Protein AF-I1NJ90-F1 (afdb_monomer)

Secondary structure (DSSP, 8-state):
--HHHHHHHHHHHHHHHHHHHTTHHHHHHHHHHHHHHHHHHHHHHHHHHHH-PPPP---PPPHHHHHHHHSHHHHHHHHHHHHHHHHTT-HHHHHHHHHHTTPPTTHHHHHHHHHHHHHT--TTTTTTS-HHHHHHHHHHHHHHHHHHHHTTS-----------------------------------------------------------------S---HHHHHHHHHHHT----TTGGGS--TTS---------------

Organism: Glycine max (NCBI:txid3847)

Mean predicted aligned error: 21.56 Å

Solvent-accessible surface area (backbone atoms only — not comparable to full-atom values): 17354 Å² total; per-residue (Å²): 127,59,69,67,60,51,53,51,51,53,50,51,50,52,51,48,54,51,33,50,76,69,42,50,52,57,51,52,51,40,44,53,50,18,50,52,45,49,55,48,52,56,50,34,57,52,43,42,74,75,65,72,52,81,66,76,85,54,48,77,50,56,72,69,54,52,56,36,50,72,34,73,70,31,40,49,48,54,20,37,51,51,48,39,33,56,73,69,66,36,60,43,57,47,50,40,49,35,39,36,60,66,44,67,85,69,49,37,61,55,51,49,51,53,51,22,68,76,68,75,48,64,82,77,78,45,82,89,51,44,68,54,55,59,51,50,51,51,51,54,54,52,49,53,56,52,52,60,64,65,70,71,79,74,91,89,87,80,62,66,85,82,89,89,88,79,90,86,84,87,90,83,89,80,88,80,85,89,81,90,90,80,87,90,84,89,84,90,79,90,81,91,86,76,62,62,92,84,89,85,87,89,82,89,83,80,88,82,81,78,82,85,73,82,76,71,83,82,87,70,80,56,66,65,59,58,50,51,52,53,52,64,74,65,61,73,76,65,86,76,69,79,81,79,76,73,79,90,69,85,87,88,83,88,82,80,90,88,85,91,77,90,81,135

Structure (mmCIF, N/CA/C/O backbone):
data_AF-I1NJ90-F1
#
_entry.id   AF-I1NJ90-F1
#
loop_
_atom_site.group_PDB
_atom_site.id
_atom_site.type_symbol
_atom_site.label_atom_id
_atom_site.label_alt_id
_atom_site.label_comp_id
_atom_site.label_asym_id
_atom_site.label_entity_id
_atom_site.label_seq_id
_atom_site.pdbx_PDB_ins_code
_atom_site.Cartn_x
_atom_site.Cartn_y
_atom_site.Cartn_z
_atom_site.occupancy
_atom_site.B_iso_or_equiv
_atom_site.auth_seq_id
_atom_site.auth_comp_id
_atom_site.auth_asym_id
_atom_site.auth_atom_id
_atom_site.pdbx_PDB_model_num
ATOM 1 N N . MET A 1 1 ? 25.506 -1.483 -36.101 1.00 66.56 1 MET A N 1
ATOM 2 C CA . MET A 1 1 ? 25.147 -0.256 -35.371 1.00 66.56 1 MET A CA 1
ATOM 3 C C . MET A 1 1 ? 26.219 0.751 -35.677 1.00 66.56 1 MET A C 1
ATOM 5 O O . MET A 1 1 ? 27.385 0.424 -35.513 1.00 66.56 1 MET A O 1
ATOM 9 N N . ASP A 1 2 ? 25.822 1.901 -36.188 1.00 89.31 2 ASP A N 1
ATOM 10 C CA . ASP A 1 2 ? 26.636 3.109 -36.145 1.00 89.31 2 ASP A CA 1
ATOM 11 C C . ASP A 1 2 ? 26.896 3.516 -34.685 1.00 89.31 2 ASP A C 1
ATOM 13 O O . ASP A 1 2 ? 26.079 3.251 -33.801 1.00 89.31 2 ASP A O 1
ATOM 17 N N . ASP A 1 3 ? 28.042 4.141 -34.415 1.00 92.75 3 ASP A N 1
ATOM 18 C CA . ASP A 1 3 ? 28.433 4.523 -33.049 1.00 92.75 3 ASP A CA 1
ATOM 19 C C . ASP A 1 3 ? 27.364 5.393 -32.364 1.00 92.75 3 ASP A C 1
ATOM 21 O O . ASP A 1 3 ? 27.100 5.226 -31.174 1.00 92.75 3 ASP A O 1
ATOM 25 N N . TYR A 1 4 ? 26.644 6.216 -33.137 1.00 94.31 4 TYR A N 1
ATOM 26 C CA . TYR A 1 4 ? 25.519 7.020 -32.655 1.00 94.31 4 TYR A CA 1
ATOM 27 C C . TYR A 1 4 ? 24.379 6.181 -32.053 1.00 94.31 4 TYR A C 1
ATOM 29 O O . TYR A 1 4 ? 23.863 6.519 -30.985 1.00 94.31 4 TYR A O 1
ATOM 37 N N . THR A 1 5 ? 23.977 5.069 -32.688 1.00 94.94 5 THR A N 1
ATOM 38 C CA . THR A 1 5 ? 22.923 4.212 -32.116 1.00 94.94 5 THR A CA 1
ATOM 39 C C . THR A 1 5 ? 23.382 3.536 -30.831 1.00 94.94 5 THR A C 1
ATOM 41 O O . THR A 1 5 ? 22.584 3.417 -29.900 1.00 94.94 5 THR A O 1
ATOM 44 N N . ARG A 1 6 ? 24.663 3.157 -30.733 1.00 94.69 6 ARG A N 1
ATOM 45 C CA . ARG A 1 6 ? 25.240 2.595 -29.506 1.00 94.69 6 ARG A CA 1
ATOM 46 C C . ARG A 1 6 ? 25.263 3.619 -28.369 1.00 94.69 6 ARG A C 1
ATOM 48 O O . ARG A 1 6 ? 24.752 3.325 -27.291 1.00 94.69 6 ARG A O 1
ATOM 55 N N . GLU A 1 7 ? 25.775 4.823 -28.620 1.00 95.19 7 GLU A N 1
ATOM 56 C CA . GLU A 1 7 ? 25.801 5.911 -27.633 1.00 95.19 7 GLU A CA 1
ATOM 57 C C . GLU A 1 7 ? 24.390 6.284 -27.152 1.00 95.19 7 GLU A C 1
ATOM 59 O O . GLU A 1 7 ? 24.168 6.456 -25.952 1.00 95.19 7 GLU A O 1
ATOM 64 N N . MET A 1 8 ? 23.403 6.336 -28.055 1.00 95.62 8 MET A N 1
ATOM 65 C CA . MET A 1 8 ? 22.004 6.597 -27.702 1.00 95.62 8 MET A CA 1
ATOM 66 C C . MET A 1 8 ? 21.405 5.490 -26.818 1.00 95.62 8 MET A C 1
ATOM 68 O O . MET A 1 8 ? 20.657 5.781 -25.881 1.00 95.62 8 MET A O 1
ATOM 72 N N . MET A 1 9 ? 21.723 4.217 -27.080 1.00 95.44 9 MET A N 1
ATOM 73 C CA . MET A 1 9 ? 21.277 3.099 -26.239 1.00 95.44 9 MET A CA 1
ATOM 74 C C . MET A 1 9 ? 21.921 3.122 -24.849 1.00 95.44 9 MET A C 1
ATOM 76 O O . MET A 1 9 ? 21.221 2.906 -23.854 1.00 95.44 9 MET A O 1
ATOM 80 N N . ASP A 1 10 ? 23.218 3.420 -24.763 1.00 95.62 10 ASP A N 1
ATOM 81 C CA . ASP A 1 10 ? 23.935 3.553 -23.491 1.00 95.62 10 ASP A CA 1
ATOM 82 C C . ASP A 1 10 ? 23.390 4.738 -22.681 1.00 95.62 10 ASP A C 1
ATOM 84 O O . ASP A 1 10 ? 23.113 4.600 -21.485 1.00 95.62 10 ASP A O 1
ATOM 88 N N . LEU A 1 11 ? 23.115 5.868 -23.343 1.00 97.12 11 LEU A N 1
ATOM 89 C CA . LEU A 1 11 ? 22.478 7.031 -22.731 1.00 97.12 11 LEU A CA 1
ATOM 90 C C . LEU A 1 11 ? 21.062 6.706 -22.237 1.00 97.12 11 LEU A C 1
ATOM 92 O O . LEU A 1 11 ? 20.745 6.978 -21.079 1.00 97.12 11 LEU A O 1
ATOM 96 N N . LYS A 1 12 ? 20.220 6.069 -23.063 1.00 97.25 12 LYS A N 1
ATOM 97 C CA . LYS A 1 12 ? 18.875 5.616 -22.663 1.00 97.25 12 LYS A CA 1
ATOM 98 C C . LYS A 1 12 ? 18.949 4.688 -21.451 1.00 97.25 12 LYS A C 1
ATOM 100 O O . LYS A 1 12 ? 18.162 4.841 -20.516 1.00 97.25 12 LYS A O 1
ATOM 105 N N . THR A 1 13 ? 19.893 3.750 -21.442 1.00 96.88 13 THR A N 1
ATOM 106 C CA . THR A 1 13 ? 20.095 2.801 -20.338 1.00 96.88 13 THR A CA 1
ATOM 107 C C . THR A 1 13 ? 20.529 3.521 -19.063 1.00 96.88 13 THR A C 1
ATOM 109 O O . THR A 1 13 ? 19.972 3.269 -17.993 1.00 96.88 13 THR A O 1
ATOM 112 N N . LEU A 1 14 ? 21.478 4.454 -19.163 1.00 97.31 14 LEU A N 1
ATOM 113 C CA . LEU A 1 14 ? 21.955 5.261 -18.041 1.00 97.31 14 LEU A CA 1
ATOM 114 C C . LEU A 1 14 ? 20.840 6.132 -17.452 1.00 97.31 14 LEU A C 1
ATOM 116 O O . LEU A 1 14 ? 20.649 6.146 -16.233 1.00 97.31 14 LEU A O 1
ATOM 120 N N . VAL A 1 15 ? 20.084 6.829 -18.306 1.00 96.94 15 VAL A N 1
ATOM 121 C CA . VAL A 1 15 ? 18.942 7.658 -17.900 1.00 96.94 15 VAL A CA 1
ATOM 122 C C . VAL A 1 15 ? 17.884 6.794 -17.221 1.00 96.94 15 VAL A C 1
ATOM 124 O O . VAL A 1 15 ? 17.467 7.119 -16.112 1.00 96.94 15 VAL A O 1
ATOM 127 N N . THR A 1 16 ? 17.516 5.657 -17.818 1.00 96.12 16 THR A N 1
ATOM 128 C CA . THR A 1 16 ? 16.524 4.725 -17.255 1.00 96.12 16 THR A CA 1
ATOM 129 C C . THR A 1 16 ? 16.945 4.253 -15.865 1.00 96.12 16 THR A C 1
ATOM 131 O O . THR A 1 16 ? 16.223 4.493 -14.901 1.00 96.12 16 THR A O 1
ATOM 134 N N . ARG A 1 17 ? 18.161 3.706 -15.714 1.00 96.44 17 ARG A N 1
ATOM 135 C CA . ARG A 1 17 ? 18.690 3.258 -14.410 1.00 96.44 17 ARG A CA 1
ATOM 136 C C . ARG A 1 17 ? 18.727 4.383 -13.377 1.00 96.44 17 ARG A C 1
ATOM 138 O O . ARG A 1 17 ? 18.448 4.162 -12.200 1.00 96.44 17 ARG A O 1
ATOM 145 N N . THR A 1 18 ? 19.070 5.599 -13.803 1.00 97.19 18 THR A N 1
ATOM 146 C CA . THR A 1 18 ? 19.107 6.771 -12.919 1.00 97.19 18 THR A CA 1
ATOM 147 C C . THR A 1 18 ? 17.708 7.153 -12.442 1.00 97.19 18 THR A C 1
ATOM 149 O O . THR A 1 18 ? 17.524 7.431 -11.256 1.00 97.19 18 THR A O 1
ATOM 152 N N . LEU A 1 19 ? 16.715 7.157 -13.334 1.00 97.12 19 LEU A N 1
ATOM 153 C CA . LEU A 1 19 ? 15.332 7.483 -12.991 1.00 97.12 19 LEU A CA 1
ATOM 154 C C . LEU A 1 19 ? 14.661 6.383 -12.155 1.00 97.12 19 LEU A C 1
ATOM 156 O O . LEU A 1 19 ? 13.877 6.710 -11.266 1.00 97.12 19 LEU A O 1
ATOM 160 N N . GLU A 1 20 ? 14.988 5.108 -12.387 1.00 95.81 20 GLU A N 1
ATOM 161 C CA . GLU A 1 20 ? 14.567 3.987 -11.534 1.00 95.81 20 GLU A CA 1
ATOM 162 C C . GLU A 1 20 ? 15.146 4.138 -10.127 1.00 95.81 20 GLU A C 1
ATOM 164 O O . GLU A 1 20 ? 14.397 4.147 -9.153 1.00 95.81 20 GLU A O 1
ATOM 169 N N . LYS A 1 21 ? 16.465 4.358 -10.012 1.00 96.50 21 LYS A N 1
ATOM 170 C CA . LYS A 1 21 ? 17.148 4.536 -8.721 1.00 96.50 21 LYS A CA 1
ATOM 171 C C . LYS A 1 21 ? 16.622 5.740 -7.934 1.00 96.50 21 LYS A C 1
ATOM 173 O O . LYS A 1 21 ? 16.571 5.691 -6.710 1.00 96.50 21 LYS A O 1
ATOM 178 N N . LYS A 1 22 ? 16.244 6.823 -8.621 1.00 96.19 22 LYS A N 1
ATOM 179 C CA . LYS A 1 22 ? 15.642 8.017 -8.003 1.00 96.19 22 LYS A CA 1
ATOM 180 C C . LYS A 1 22 ? 14.139 7.869 -7.712 1.00 96.19 22 LYS A C 1
ATOM 182 O O . LYS A 1 22 ? 13.556 8.797 -7.164 1.00 96.19 22 LYS A O 1
ATOM 187 N N . GLY A 1 23 ? 13.497 6.766 -8.109 1.00 93.75 23 GLY A N 1
ATOM 188 C CA . GLY A 1 23 ? 12.052 6.552 -7.952 1.00 93.75 23 GLY A CA 1
ATOM 189 C C . GLY A 1 23 ? 11.167 7.370 -8.906 1.00 93.75 23 GLY A C 1
ATOM 190 O O . GLY A 1 23 ? 9.943 7.277 -8.837 1.00 93.75 23 GLY A O 1
ATOM 191 N N . VAL A 1 24 ? 11.751 8.141 -9.831 1.00 96.25 24 VAL A N 1
ATOM 192 C CA . VAL A 1 24 ? 11.008 8.996 -10.774 1.00 96.25 24 VAL A CA 1
ATOM 193 C C . VAL A 1 24 ? 10.181 8.152 -11.741 1.00 96.25 24 VAL A C 1
ATOM 195 O O . VAL A 1 24 ? 9.016 8.458 -11.969 1.00 96.25 24 VAL A O 1
ATOM 198 N N . LEU A 1 25 ? 10.740 7.053 -12.263 1.00 93.19 25 LEU A N 1
ATOM 199 C CA . LEU A 1 25 ? 9.988 6.150 -13.146 1.00 93.19 25 LEU A CA 1
ATOM 200 C C . LEU A 1 25 ? 8.817 5.468 -12.428 1.00 93.19 25 LEU A C 1
ATOM 202 O O . LEU A 1 25 ? 7.762 5.284 -13.031 1.00 93.19 25 LEU A O 1
ATOM 206 N N . ALA A 1 26 ? 8.973 5.132 -11.145 1.00 92.06 26 ALA A N 1
ATOM 207 C CA . ALA A 1 26 ? 7.886 4.580 -10.339 1.00 92.06 26 ALA A CA 1
ATOM 208 C C . ALA A 1 26 ? 6.773 5.616 -10.119 1.00 92.06 26 ALA A C 1
ATOM 210 O O . ALA A 1 26 ? 5.600 5.293 -10.292 1.00 92.06 26 ALA A O 1
ATOM 211 N N . ARG A 1 27 ? 7.142 6.871 -9.822 1.00 92.31 27 ARG A N 1
ATOM 212 C CA . ARG A 1 27 ? 6.195 7.986 -9.695 1.00 92.31 27 ARG A CA 1
ATOM 213 C C . ARG A 1 27 ? 5.420 8.227 -10.991 1.00 92.31 27 ARG A C 1
ATOM 215 O O . ARG A 1 27 ? 4.197 8.251 -10.949 1.00 92.31 27 ARG A O 1
ATOM 222 N N . ILE A 1 28 ? 6.111 8.327 -12.129 1.00 94.12 28 ILE A N 1
ATOM 223 C CA . ILE A 1 28 ? 5.475 8.510 -13.446 1.00 94.12 28 ILE A CA 1
ATOM 224 C C . ILE A 1 28 ? 4.527 7.345 -13.755 1.00 94.12 28 ILE A C 1
ATOM 226 O O . ILE A 1 28 ? 3.420 7.562 -14.231 1.00 94.12 28 ILE A O 1
ATOM 230 N N . ARG A 1 29 ? 4.921 6.098 -13.460 1.00 93.06 29 ARG A N 1
ATOM 231 C CA . ARG A 1 29 ? 4.057 4.928 -13.676 1.00 93.06 29 ARG A CA 1
ATOM 232 C C . ARG A 1 29 ? 2.787 4.985 -12.824 1.00 93.06 29 ARG A C 1
ATOM 234 O O . ARG A 1 29 ? 1.716 4.674 -13.333 1.00 93.06 29 ARG A O 1
ATOM 241 N N . ALA A 1 30 ? 2.903 5.363 -11.551 1.00 92.25 30 ALA A N 1
ATOM 242 C CA . ALA A 1 30 ? 1.755 5.511 -10.659 1.00 92.25 30 ALA A CA 1
ATOM 243 C C . ALA A 1 30 ? 0.819 6.637 -11.121 1.00 92.25 30 ALA A C 1
ATOM 245 O O . ALA A 1 30 ? -0.394 6.458 -11.117 1.00 92.25 30 ALA A O 1
ATOM 246 N N . GLU A 1 31 ? 1.380 7.760 -11.570 1.00 93.31 31 GLU A N 1
ATOM 247 C CA . GLU A 1 31 ? 0.630 8.891 -12.117 1.00 93.31 31 GLU A CA 1
ATOM 248 C C . GLU A 1 31 ? -0.115 8.514 -13.399 1.00 93.31 31 GLU A C 1
ATOM 250 O O . GLU A 1 31 ? -1.325 8.688 -13.456 1.00 93.31 31 GLU A O 1
ATOM 255 N N . LEU A 1 32 ? 0.563 7.889 -14.370 1.00 95.81 32 LEU A N 1
ATOM 256 C CA . LEU A 1 32 ? -0.078 7.376 -15.585 1.00 95.81 32 LEU A CA 1
ATOM 257 C C . LEU A 1 32 ? -1.208 6.402 -15.258 1.00 95.81 32 LEU A C 1
ATOM 259 O O . LEU A 1 32 ? -2.282 6.486 -15.842 1.00 95.81 32 LEU A O 1
ATOM 263 N N . ARG A 1 33 ? -0.981 5.486 -14.311 1.00 93.06 33 ARG A N 1
ATOM 264 C CA . ARG A 1 33 ? -2.002 4.525 -13.896 1.00 93.06 33 ARG A CA 1
ATOM 265 C C . ARG A 1 33 ? -3.215 5.223 -13.279 1.00 93.06 33 ARG A C 1
ATOM 267 O O . ARG A 1 33 ? -4.338 4.885 -13.627 1.00 93.06 33 ARG A O 1
ATOM 274 N N . ALA A 1 34 ? -2.986 6.205 -12.409 1.00 92.44 34 ALA A N 1
ATOM 275 C CA . ALA A 1 34 ? -4.043 7.020 -11.821 1.00 92.44 34 ALA A CA 1
ATOM 276 C C . ALA A 1 34 ? -4.816 7.814 -12.888 1.00 92.44 34 ALA A C 1
ATOM 278 O O . ALA A 1 34 ? -6.039 7.831 -12.841 1.00 92.44 34 ALA A O 1
ATOM 279 N N . SER A 1 35 ? -4.130 8.415 -13.866 1.00 93.38 35 SER A N 1
ATOM 280 C CA . SER A 1 35 ? -4.767 9.134 -14.977 1.00 93.38 35 SER A CA 1
ATOM 281 C C . SER A 1 35 ? -5.580 8.216 -15.888 1.00 93.38 35 SER A C 1
ATOM 283 O O . SER A 1 35 ? -6.628 8.626 -16.370 1.00 93.38 35 SER A O 1
ATOM 285 N N . VAL A 1 36 ? -5.133 6.974 -16.117 1.00 92.00 36 VAL A N 1
ATOM 286 C CA . VAL A 1 36 ? -5.913 5.977 -16.869 1.00 92.00 36 VAL A CA 1
ATOM 287 C C . VAL A 1 36 ? -7.197 5.624 -16.121 1.00 92.00 36 VAL A C 1
ATOM 289 O O . VAL A 1 36 ? -8.255 5.614 -16.737 1.00 92.00 36 VAL A O 1
ATOM 292 N N . PHE A 1 37 ? -7.130 5.375 -14.809 1.00 90.19 37 PHE A N 1
ATOM 293 C CA . PHE A 1 37 ? -8.337 5.125 -14.014 1.00 90.19 37 PHE A CA 1
ATOM 294 C C . PHE A 1 37 ? -9.276 6.334 -13.992 1.00 90.19 37 PHE A C 1
ATOM 296 O O . PHE A 1 37 ? -10.472 6.162 -14.168 1.00 90.19 37 PHE A O 1
ATOM 303 N N . GLU A 1 38 ? -8.742 7.548 -13.841 1.00 88.25 38 GLU A N 1
ATOM 304 C CA . GLU A 1 38 ? -9.529 8.787 -13.863 1.00 88.25 38 GLU A CA 1
ATOM 305 C C . GLU A 1 38 ? -10.238 8.997 -15.206 1.00 88.25 38 GLU A C 1
ATOM 307 O O . GLU A 1 38 ? -11.430 9.276 -15.219 1.00 88.25 38 GLU A O 1
ATOM 312 N N . ALA A 1 39 ? -9.552 8.771 -16.330 1.00 90.56 39 ALA A N 1
ATOM 313 C CA . ALA A 1 39 ? -10.164 8.863 -17.655 1.00 90.56 39 ALA A CA 1
ATOM 314 C C . ALA A 1 39 ? -11.285 7.828 -17.862 1.00 90.56 39 ALA A C 1
ATOM 316 O O . ALA A 1 39 ? -12.273 8.121 -18.530 1.00 90.56 39 ALA A O 1
ATOM 317 N N . ILE A 1 40 ? -11.148 6.624 -17.295 1.00 87.56 40 ILE A N 1
ATOM 318 C CA . ILE A 1 40 ? -12.191 5.595 -17.386 1.00 87.56 40 ILE A CA 1
ATOM 319 C C . ILE A 1 40 ? -13.360 5.924 -16.447 1.00 87.56 40 ILE A C 1
ATOM 321 O O . ILE A 1 40 ? -14.498 5.776 -16.868 1.00 87.56 40 ILE A O 1
ATOM 325 N N . GLU A 1 41 ? -13.117 6.441 -15.234 1.00 83.00 41 GLU A N 1
ATOM 326 C CA . GLU A 1 41 ? -14.184 6.951 -14.350 1.00 83.00 41 GLU A CA 1
ATOM 327 C C . GLU A 1 41 ? -14.983 8.085 -15.015 1.00 83.00 41 GLU A C 1
ATOM 329 O O . GLU A 1 41 ? -16.206 8.143 -14.885 1.00 83.00 41 GLU A O 1
ATOM 334 N N . GLU A 1 42 ? -14.303 9.003 -15.709 1.00 85.38 42 GLU A N 1
ATOM 335 C CA . GLU A 1 42 ? -14.946 10.093 -16.449 1.00 85.38 42 GLU A CA 1
ATOM 336 C C . GLU A 1 42 ? -15.837 9.561 -17.580 1.00 85.38 42 GLU A C 1
ATOM 338 O O . GLU A 1 42 ? -16.972 10.020 -17.717 1.00 85.38 42 GLU A O 1
ATOM 343 N N . GLU A 1 43 ? -15.363 8.567 -18.338 1.00 84.12 43 GLU A N 1
ATOM 344 C CA . GLU A 1 43 ? -16.126 7.921 -19.413 1.00 84.12 43 GLU A CA 1
ATOM 345 C C . GLU A 1 43 ? -17.304 7.096 -18.867 1.00 84.12 43 GLU A C 1
ATOM 347 O O . GLU A 1 43 ? -18.430 7.241 -19.341 1.00 84.12 43 GLU A O 1
ATOM 352 N N . ASP A 1 44 ? -17.089 6.296 -17.819 1.00 80.88 44 ASP A N 1
ATOM 353 C CA . ASP A 1 44 ? -18.146 5.529 -17.150 1.00 80.88 44 ASP A CA 1
ATOM 354 C C . ASP A 1 44 ? -19.248 6.459 -16.632 1.00 80.88 44 ASP A C 1
ATOM 356 O O . ASP A 1 44 ? -20.430 6.168 -16.795 1.00 80.88 44 ASP A O 1
ATOM 360 N N . HIS A 1 45 ? -18.896 7.629 -16.092 1.00 75.88 45 HIS A N 1
ATOM 361 C CA . HIS A 1 45 ? -19.882 8.608 -15.635 1.00 75.88 45 HIS A CA 1
ATOM 362 C C . HIS A 1 45 ? -20.692 9.247 -16.781 1.00 75.88 45 HIS A C 1
ATOM 364 O O . HIS A 1 45 ? -21.832 9.679 -16.571 1.00 75.88 45 HIS A O 1
ATOM 370 N N . VAL A 1 46 ? -20.129 9.333 -17.991 1.00 76.69 46 VAL A N 1
ATOM 371 C CA . VAL A 1 46 ? -20.861 9.743 -19.203 1.00 76.69 46 VAL A CA 1
ATOM 372 C C . VAL A 1 46 ? -21.794 8.615 -19.655 1.00 76.69 46 VAL A C 1
ATOM 374 O O . VAL A 1 46 ? -22.977 8.864 -19.894 1.00 76.69 46 VAL A O 1
ATOM 377 N N . ILE A 1 47 ? -21.312 7.370 -19.671 1.00 75.12 47 ILE A N 1
ATOM 378 C CA . ILE A 1 47 ? -22.090 6.187 -20.061 1.00 75.12 47 ILE A CA 1
ATOM 379 C C . ILE A 1 47 ? -23.249 5.924 -19.088 1.00 75.12 47 ILE A C 1
ATOM 381 O O . ILE A 1 47 ? -24.364 5.636 -19.524 1.00 75.12 47 ILE A O 1
ATOM 385 N N . GLU A 1 48 ? -23.035 6.052 -17.777 1.00 69.00 48 GLU A N 1
ATOM 386 C CA . GLU A 1 48 ? -24.078 5.889 -16.756 1.00 69.00 48 GLU A CA 1
ATOM 387 C C . GLU A 1 48 ? -25.236 6.874 -16.967 1.00 69.00 48 GLU A C 1
ATOM 389 O O . GLU A 1 48 ? -26.401 6.501 -16.801 1.00 69.00 48 GLU A O 1
ATOM 394 N N . LYS A 1 49 ? -24.936 8.113 -17.386 1.00 69.31 49 LYS A N 1
ATOM 395 C CA . LYS A 1 49 ? -25.951 9.133 -17.702 1.00 69.31 49 LYS A CA 1
ATOM 396 C C . LYS A 1 49 ? -26.740 8.814 -18.964 1.00 69.31 49 LYS A C 1
ATOM 398 O O . LYS A 1 49 ? -27.903 9.204 -19.052 1.00 69.31 49 LYS A O 1
ATOM 403 N N . GLU A 1 50 ? -26.127 8.141 -19.931 1.00 72.12 50 GLU A N 1
ATOM 404 C CA . GLU A 1 50 ? -26.755 7.867 -21.222 1.00 72.12 50 GLU A CA 1
ATOM 405 C C . GLU A 1 50 ? -27.465 6.508 -21.281 1.00 72.12 50 GLU A C 1
ATOM 407 O O . GLU A 1 50 ? -28.505 6.401 -21.931 1.00 72.12 50 GLU A O 1
ATOM 412 N N . GLN A 1 51 ? -26.924 5.457 -20.652 1.00 63.38 51 GLN A N 1
ATOM 413 C CA . GLN A 1 51 ? -27.293 4.070 -20.980 1.00 63.38 51 GLN A CA 1
ATOM 414 C C . GLN A 1 51 ? -27.460 3.117 -19.786 1.00 63.38 51 GLN A C 1
ATOM 416 O O . GLN A 1 51 ? -27.749 1.942 -20.012 1.00 63.38 51 GLN A O 1
ATOM 421 N N . ALA A 1 52 ? -27.353 3.584 -18.533 1.00 59.81 52 ALA A N 1
ATOM 422 C CA . ALA A 1 52 ? -27.515 2.750 -17.326 1.00 59.81 52 ALA A CA 1
ATOM 423 C C . ALA A 1 52 ? -26.725 1.420 -17.377 1.00 59.81 52 ALA A C 1
ATOM 425 O O . ALA A 1 52 ? -27.155 0.397 -16.836 1.00 59.81 52 ALA A O 1
ATOM 426 N N . LEU A 1 53 ? -25.583 1.425 -18.071 1.00 60.78 53 LEU A N 1
ATOM 427 C CA . LEU A 1 53 ? -24.680 0.285 -18.129 1.00 60.78 53 LEU A CA 1
ATOM 428 C C . LEU A 1 53 ? -23.862 0.245 -16.833 1.00 60.78 53 LEU A C 1
ATOM 430 O O . LEU A 1 53 ? -23.537 1.302 -16.292 1.00 60.78 53 LEU A O 1
ATOM 434 N N . PRO A 1 54 ? -23.550 -0.953 -16.311 1.00 61.62 54 PRO A N 1
ATOM 435 C CA . PRO A 1 54 ? -22.682 -1.068 -15.150 1.00 61.62 54 PRO A CA 1
ATOM 436 C C . PRO A 1 54 ? -21.304 -0.465 -15.474 1.00 61.62 54 PRO A C 1
ATOM 438 O O . PRO A 1 54 ? -20.814 -0.695 -16.585 1.00 61.62 54 PRO A O 1
ATOM 441 N N . PRO A 1 55 ? -20.681 0.264 -14.529 1.00 63.25 55 PRO A N 1
ATOM 442 C CA . PRO A 1 55 ? -19.365 0.861 -14.732 1.00 63.25 55 PRO A CA 1
ATOM 443 C C . PRO A 1 55 ? -18.342 -0.206 -15.132 1.00 63.25 55 PRO A C 1
ATOM 445 O O . PRO A 1 55 ? -18.448 -1.375 -14.727 1.00 63.25 55 PRO A O 1
ATOM 448 N N . ALA A 1 56 ? -17.367 0.174 -15.957 1.00 61.31 56 ALA A N 1
ATOM 449 C CA . ALA A 1 56 ? -16.321 -0.721 -16.408 1.00 61.31 56 ALA A CA 1
ATOM 450 C C . ALA A 1 56 ? -15.617 -1.332 -15.188 1.00 61.31 56 ALA A C 1
ATOM 452 O O . ALA A 1 56 ? -15.083 -0.634 -14.328 1.00 61.31 56 ALA A O 1
ATOM 453 N N . LEU A 1 57 ? -15.628 -2.668 -15.100 1.00 58.47 57 LEU A N 1
ATOM 454 C CA . LEU A 1 57 ? -14.980 -3.424 -14.026 1.00 58.47 57 LEU A CA 1
ATOM 455 C C . LEU A 1 57 ? -13.459 -3.200 -14.070 1.00 58.47 57 LEU A C 1
ATOM 457 O O . LEU A 1 57 ? -12.708 -3.945 -14.705 1.00 58.47 57 LEU A O 1
ATOM 461 N N . LEU A 1 58 ? -13.010 -2.153 -13.386 1.00 61.81 58 LEU A N 1
ATOM 462 C CA . LEU A 1 58 ? -11.645 -1.643 -13.383 1.00 61.81 58 LEU A CA 1
ATOM 463 C C . LEU A 1 58 ? -10.753 -2.401 -12.402 1.00 61.81 58 LEU A C 1
ATOM 465 O O . LEU A 1 58 ? -10.228 -1.856 -11.442 1.00 61.81 58 LEU A O 1
ATOM 469 N N . GLY A 1 59 ? -10.524 -3.677 -12.699 1.00 63.69 59 GLY A N 1
ATOM 470 C CA . GLY A 1 59 ? -9.637 -4.532 -11.919 1.00 63.69 59 GLY A CA 1
ATOM 471 C C . GLY A 1 59 ? -10.312 -5.055 -10.656 1.00 63.69 59 GLY A C 1
ATOM 472 O O . GLY A 1 59 ? -10.827 -4.318 -9.829 1.00 63.69 59 GLY A O 1
ATOM 473 N N . SER A 1 60 ? -10.313 -6.374 -10.494 1.00 71.31 60 SER A N 1
ATOM 474 C CA . SER A 1 60 ? -10.823 -6.988 -9.275 1.00 71.31 60 SER A CA 1
ATOM 475 C C . SER A 1 60 ? -9.667 -7.423 -8.388 1.00 71.31 60 SER A C 1
ATOM 477 O O . SER A 1 60 ? -8.787 -8.159 -8.842 1.00 71.31 60 SER A O 1
ATOM 479 N N . CYS A 1 61 ? -9.717 -7.067 -7.108 1.00 85.38 61 CYS A N 1
ATOM 480 C CA . CYS A 1 61 ? -8.907 -7.719 -6.088 1.00 85.38 61 CYS A CA 1
ATOM 481 C C . CYS A 1 61 ? -9.242 -9.224 -5.994 1.00 85.38 61 CYS A C 1
ATOM 483 O O . CYS A 1 61 ? -10.237 -9.704 -6.548 1.00 85.38 61 CYS A O 1
ATOM 485 N N . ASN A 1 62 ? -8.399 -9.998 -5.306 1.00 91.00 62 ASN A N 1
ATOM 486 C CA . ASN A 1 62 ? -8.642 -11.432 -5.130 1.00 91.00 62 ASN A CA 1
ATOM 487 C C . ASN A 1 62 ? -9.931 -11.704 -4.324 1.00 91.00 62 ASN A C 1
ATOM 489 O O . ASN A 1 62 ? -10.422 -10.849 -3.585 1.00 91.00 62 ASN A O 1
ATOM 493 N N . ASP A 1 63 ? -10.482 -12.916 -4.424 1.00 90.50 63 ASP A N 1
ATOM 494 C CA . ASP A 1 63 ? -11.780 -13.226 -3.801 1.00 90.50 63 ASP A CA 1
ATOM 495 C C . ASP A 1 63 ? -11.761 -13.113 -2.270 1.00 90.50 63 ASP A C 1
ATOM 497 O O . ASP A 1 63 ? -12.766 -12.750 -1.658 1.00 90.50 63 ASP A O 1
ATOM 501 N N . ARG A 1 64 ? -10.599 -13.335 -1.640 1.00 92.31 64 ARG A N 1
ATOM 502 C CA . ARG A 1 64 ? -10.407 -13.115 -0.200 1.00 92.31 64 ARG A CA 1
ATOM 503 C C . ARG A 1 64 ? -10.585 -11.642 0.175 1.00 92.31 64 ARG A C 1
ATOM 505 O O . ARG A 1 64 ? -11.218 -11.352 1.187 1.00 92.31 64 ARG A O 1
ATOM 512 N N . ALA A 1 65 ? -10.040 -10.724 -0.620 1.00 91.62 65 ALA A N 1
ATOM 513 C CA . ALA A 1 65 ? -10.207 -9.291 -0.418 1.00 91.62 65 ALA A CA 1
ATOM 514 C C . ALA A 1 65 ? -11.659 -8.863 -0.663 1.00 91.62 65 ALA A C 1
ATOM 516 O O . ALA A 1 65 ? -12.209 -8.141 0.161 1.00 91.62 65 ALA A O 1
ATOM 517 N N . LYS A 1 66 ? -12.330 -9.393 -1.698 1.00 90.94 66 LYS A N 1
ATOM 518 C CA . LYS A 1 66 ? -13.769 -9.147 -1.922 1.00 90.94 66 LYS A CA 1
ATOM 519 C C . LYS A 1 66 ? -14.614 -9.552 -0.710 1.00 90.94 66 LYS A C 1
ATOM 521 O O . LYS A 1 66 ? -15.443 -8.776 -0.244 1.00 90.94 66 LYS A O 1
ATOM 526 N N . GLN A 1 67 ? -14.377 -10.748 -0.163 1.00 92.56 67 GLN A N 1
ATOM 527 C CA . GLN A 1 67 ? -15.070 -11.227 1.040 1.00 92.56 67 GLN A CA 1
ATOM 528 C C . GLN A 1 67 ? -14.773 -10.353 2.263 1.00 92.56 67 GLN A C 1
ATOM 530 O O . GLN A 1 67 ? -15.678 -10.051 3.041 1.00 92.56 67 GLN A O 1
ATOM 535 N N . LEU A 1 68 ? -13.519 -9.920 2.424 1.00 93.25 68 LEU A N 1
ATOM 536 C CA . LEU A 1 68 ? -13.129 -9.012 3.497 1.00 93.25 68 LEU A CA 1
ATOM 537 C C . LEU A 1 68 ? -13.881 -7.681 3.373 1.00 93.25 68 LEU A C 1
ATOM 539 O O . LEU A 1 68 ? -14.543 -7.281 4.328 1.00 93.25 68 LEU A O 1
ATOM 543 N N . HIS A 1 69 ? -13.855 -7.046 2.200 1.00 91.50 69 HIS A N 1
ATOM 544 C CA . HIS A 1 69 ? -14.514 -5.764 1.934 1.00 91.50 69 HIS A CA 1
ATOM 545 C C . HIS A 1 69 ? -16.047 -5.842 2.006 1.00 91.50 69 HIS A C 1
ATOM 547 O O . HIS A 1 69 ? -16.687 -4.829 2.250 1.00 91.50 69 HIS A O 1
ATOM 553 N N . ALA A 1 70 ? -16.659 -7.019 1.853 1.00 90.50 70 ALA A N 1
ATOM 554 C CA . ALA A 1 70 ? -18.096 -7.196 2.078 1.00 90.50 70 ALA A CA 1
ATOM 555 C C . ALA A 1 70 ? -18.475 -7.224 3.573 1.00 90.50 70 ALA A C 1
ATOM 557 O O . ALA A 1 70 ? -19.625 -6.969 3.937 1.00 90.50 70 ALA A O 1
ATOM 558 N N . SER A 1 71 ? -17.526 -7.539 4.461 1.00 94.44 71 SER A N 1
ATOM 559 C CA . SER A 1 71 ? -17.773 -7.591 5.904 1.00 94.44 71 SER A CA 1
ATOM 560 C C . SER A 1 71 ? -17.738 -6.187 6.535 1.00 94.44 71 SER A C 1
ATOM 562 O O . SER A 1 71 ? -16.879 -5.382 6.169 1.00 94.44 71 SER A O 1
ATOM 564 N N . PRO A 1 72 ? -18.591 -5.871 7.532 1.00 93.62 72 PRO A N 1
ATOM 565 C CA . PRO A 1 72 ? -18.526 -4.592 8.247 1.00 93.62 72 PRO A CA 1
ATOM 566 C C . PRO A 1 72 ? -17.130 -4.213 8.788 1.00 93.62 72 PRO A C 1
ATOM 568 O O . PRO A 1 72 ? -16.700 -3.090 8.531 1.00 93.62 72 PRO A O 1
ATOM 571 N N . PRO A 1 73 ? -16.372 -5.098 9.478 1.00 93.62 73 PRO A N 1
ATOM 572 C CA . PRO A 1 73 ? -15.027 -4.744 9.934 1.00 93.62 73 PRO A CA 1
ATOM 573 C C . PRO A 1 73 ? -14.039 -4.549 8.778 1.00 93.62 73 PRO A C 1
ATOM 575 O O . PRO A 1 73 ? -13.124 -3.739 8.894 1.00 93.62 73 PRO A O 1
ATOM 578 N N . GLY A 1 74 ? -14.212 -5.261 7.661 1.00 95.00 74 GLY A N 1
ATOM 579 C CA . GLY A 1 74 ? -13.358 -5.089 6.490 1.00 95.00 74 GLY A CA 1
ATOM 580 C C . GLY A 1 74 ? -13.637 -3.797 5.724 1.00 95.00 74 GLY A C 1
ATOM 581 O O . GLY A 1 74 ? -12.682 -3.156 5.304 1.00 95.00 74 GLY A O 1
ATOM 582 N N . ARG A 1 75 ? -14.898 -3.344 5.623 1.00 94.69 75 ARG A N 1
ATOM 583 C CA . ARG A 1 75 ? -15.215 -2.001 5.094 1.00 94.69 75 ARG A CA 1
ATOM 584 C C . ARG A 1 75 ? -14.553 -0.907 5.917 1.00 94.69 75 ARG A C 1
ATOM 586 O O . ARG A 1 75 ? -13.925 -0.019 5.348 1.00 94.69 75 ARG A O 1
ATOM 593 N N . LEU A 1 76 ? -14.635 -1.014 7.244 1.00 94.81 76 LEU A N 1
ATOM 594 C CA . LEU A 1 76 ? -13.960 -0.084 8.143 1.00 94.81 76 LEU A CA 1
ATOM 595 C C . LEU A 1 76 ? -12.437 -0.120 7.954 1.00 94.81 76 LEU A C 1
ATOM 597 O O . LEU A 1 76 ? -11.824 0.936 7.840 1.00 94.81 76 LEU A O 1
ATOM 601 N N . LEU A 1 77 ? -11.827 -1.307 7.857 1.00 95.88 77 LEU A N 1
ATOM 602 C CA . LEU A 1 77 ? -10.395 -1.448 7.572 1.00 95.88 77 LEU A CA 1
ATOM 603 C C . LEU A 1 77 ? -10.007 -0.728 6.275 1.00 95.88 77 LEU A C 1
ATOM 605 O O . LEU A 1 77 ? -9.084 0.084 6.281 1.00 95.88 77 LEU A O 1
ATOM 609 N N . SER A 1 78 ? -10.717 -0.992 5.176 1.00 95.69 78 SER A N 1
ATOM 610 C CA . SER A 1 78 ? -10.454 -0.340 3.891 1.00 95.69 78 SER A CA 1
ATOM 611 C C . SER A 1 78 ? -10.645 1.174 3.982 1.00 95.69 78 SER A C 1
ATOM 613 O O . SER A 1 78 ? -9.866 1.924 3.397 1.00 95.69 78 SER A O 1
ATOM 615 N N . ALA A 1 79 ? -11.620 1.643 4.766 1.00 96.00 79 ALA A N 1
ATOM 616 C CA . ALA A 1 79 ? -11.840 3.065 4.987 1.00 96.00 79 ALA A CA 1
ATOM 617 C C . ALA A 1 79 ? -10.690 3.732 5.763 1.00 96.00 79 ALA A C 1
ATOM 619 O O . ALA A 1 79 ? -10.252 4.821 5.397 1.00 96.00 79 ALA A O 1
ATOM 620 N N . MET A 1 80 ? -10.147 3.057 6.779 1.00 95.19 80 MET A N 1
ATOM 621 C CA . MET A 1 80 ? -8.971 3.519 7.526 1.00 95.19 80 MET A CA 1
ATOM 622 C C . MET A 1 80 ? -7.696 3.511 6.671 1.00 95.19 80 MET A C 1
ATOM 624 O O . MET A 1 80 ? -6.857 4.394 6.818 1.00 95.19 80 MET A O 1
ATOM 628 N N . ILE A 1 81 ? -7.549 2.546 5.755 1.00 96.81 81 ILE A N 1
ATOM 629 C CA . ILE A 1 81 ? -6.454 2.542 4.773 1.00 96.81 81 ILE A CA 1
ATOM 630 C C . ILE A 1 81 ? -6.580 3.751 3.841 1.00 96.81 81 ILE A C 1
ATOM 632 O O . ILE A 1 81 ? -5.590 4.444 3.621 1.00 96.81 81 ILE A O 1
ATOM 636 N N . CYS A 1 82 ? -7.779 4.034 3.322 1.00 96.50 82 CYS A N 1
ATOM 637 C CA . CYS A 1 82 ? -8.008 5.197 2.460 1.00 96.50 82 CYS A CA 1
ATOM 638 C C . CYS A 1 82 ? -7.680 6.512 3.178 1.00 96.50 82 CYS A C 1
ATOM 640 O O . CYS A 1 82 ? -7.008 7.360 2.600 1.00 96.50 82 CYS A O 1
ATOM 642 N N . GLU A 1 83 ? -8.092 6.655 4.439 1.00 95.12 83 GLU A N 1
ATOM 643 C CA . GLU A 1 83 ? -7.770 7.832 5.253 1.00 95.12 83 GLU A CA 1
ATOM 644 C C . GLU A 1 83 ? -6.270 7.966 5.498 1.00 95.12 83 GLU A C 1
ATOM 646 O O . GLU A 1 83 ? -5.733 9.049 5.310 1.00 95.12 83 GLU A O 1
ATOM 651 N N . TYR A 1 84 ? -5.562 6.872 5.791 1.00 96.38 84 TYR A N 1
ATOM 652 C CA . TYR A 1 84 ? -4.104 6.906 5.894 1.00 96.38 84 TYR A CA 1
ATOM 653 C C . TYR A 1 84 ? -3.432 7.345 4.584 1.00 96.38 84 TYR A C 1
ATOM 655 O O . TYR A 1 84 ? -2.492 8.141 4.610 1.00 96.38 84 TYR A O 1
ATOM 663 N N . LEU A 1 85 ? -3.893 6.838 3.434 1.00 96.69 85 LEU A N 1
ATOM 664 C CA . LEU A 1 85 ? -3.358 7.227 2.126 1.00 96.69 85 LEU A CA 1
ATOM 665 C C . LEU A 1 85 ? -3.615 8.712 1.827 1.00 96.69 85 LEU A C 1
ATOM 667 O O . LEU A 1 85 ? -2.733 9.374 1.279 1.00 96.69 85 LEU A O 1
ATOM 671 N N . ASP A 1 86 ? -4.790 9.227 2.194 1.00 94.88 86 ASP A N 1
ATOM 672 C CA . ASP A 1 86 ? -5.146 10.644 2.067 1.00 94.88 86 ASP A CA 1
ATOM 673 C C . ASP A 1 86 ? -4.295 11.519 3.004 1.00 94.88 86 ASP A C 1
ATOM 675 O O . ASP A 1 86 ? -3.649 12.467 2.554 1.00 94.88 86 ASP A O 1
ATOM 679 N N . TRP A 1 87 ? -4.183 11.132 4.278 1.00 95.06 87 TRP A N 1
ATOM 680 C CA . TRP A 1 87 ? -3.343 11.782 5.288 1.00 95.06 87 TRP A CA 1
ATOM 681 C C . TRP A 1 87 ? -1.867 11.841 4.863 1.00 95.06 87 TRP A C 1
ATOM 683 O O . TRP A 1 87 ? -1.216 12.879 4.984 1.00 95.06 87 TRP A O 1
ATOM 693 N N . ALA A 1 88 ? -1.346 10.755 4.286 1.00 95.06 88 ALA A N 1
ATOM 694 C CA . ALA A 1 88 ? 0.020 10.667 3.769 1.00 95.06 88 ALA A CA 1
ATOM 695 C C . ALA A 1 88 ? 0.216 11.340 2.392 1.00 95.06 88 ALA A C 1
ATOM 697 O O . ALA A 1 88 ? 1.311 11.262 1.831 1.00 95.06 88 ALA A O 1
ATOM 698 N N . 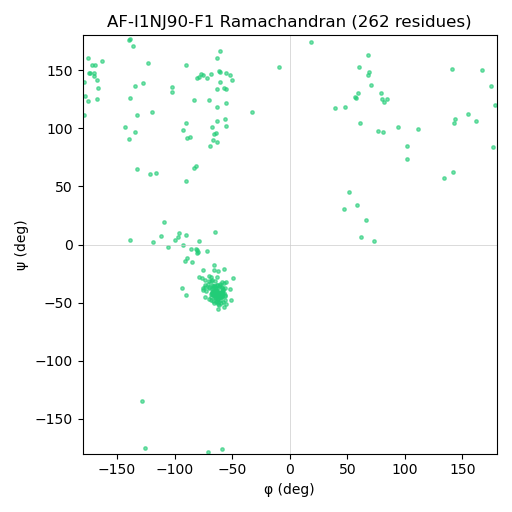GLN A 1 89 ? -0.817 11.987 1.834 1.00 93.94 89 GLN A N 1
ATOM 699 C CA . GLN A 1 89 ? -0.799 12.662 0.527 1.00 93.94 89 GLN A CA 1
ATOM 700 C C . GLN A 1 89 ? -0.437 11.736 -0.648 1.00 93.94 89 GLN A C 1
ATOM 702 O O . GLN A 1 89 ? 0.179 12.142 -1.637 1.00 93.94 89 GLN A O 1
ATOM 707 N N . LEU A 1 90 ? -0.839 10.467 -0.571 1.00 94.62 90 LEU A N 1
ATOM 708 C CA . LEU A 1 90 ? -0.581 9.452 -1.590 1.00 94.62 90 LEU A CA 1
ATOM 709 C C . LEU A 1 90 ? -1.708 9.409 -2.633 1.00 94.62 90 LEU A C 1
ATOM 711 O O . LEU A 1 90 ? -2.283 8.355 -2.905 1.00 94.62 90 LEU A O 1
ATOM 715 N N . SER A 1 91 ? -2.022 10.552 -3.250 1.00 92.62 91 SER A N 1
ATOM 716 C CA . SER A 1 91 ? -3.203 10.712 -4.115 1.00 92.62 91 SER A CA 1
ATOM 717 C C . SER A 1 91 ? -3.210 9.781 -5.333 1.00 92.62 91 SER A C 1
ATOM 719 O O . SER A 1 91 ? -4.247 9.208 -5.657 1.00 92.62 91 SER A O 1
ATOM 721 N N . HIS A 1 92 ? -2.063 9.577 -5.992 1.00 93.88 92 HIS A N 1
ATOM 722 C CA . HIS A 1 92 ? -1.973 8.627 -7.111 1.00 93.88 92 HIS A CA 1
ATOM 723 C C . HIS A 1 92 ? -2.209 7.187 -6.646 1.00 93.88 92 HIS A C 1
ATOM 725 O O . HIS A 1 92 ? -2.905 6.431 -7.314 1.00 93.88 92 HIS A O 1
ATOM 731 N N . THR A 1 93 ? -1.673 6.817 -5.481 1.00 94.50 93 THR A N 1
ATOM 732 C CA . THR A 1 93 ? -1.894 5.494 -4.889 1.00 94.50 93 THR A CA 1
ATOM 733 C C . THR A 1 93 ? -3.364 5.297 -4.549 1.00 94.50 93 THR A C 1
ATOM 735 O O . THR A 1 93 ? -3.906 4.246 -4.857 1.00 94.50 93 THR A O 1
ATOM 738 N N . LEU A 1 94 ? -4.028 6.305 -3.979 1.00 94.06 94 LEU A N 1
ATOM 739 C CA . LEU A 1 94 ? -5.452 6.240 -3.652 1.00 94.06 94 LEU A CA 1
ATOM 740 C C . LEU A 1 94 ? -6.329 6.089 -4.910 1.00 94.06 94 LEU A C 1
ATOM 742 O O . LEU A 1 94 ? -7.206 5.228 -4.930 1.00 94.06 94 LEU A O 1
ATOM 746 N N . LYS A 1 95 ? -6.039 6.853 -5.977 1.00 92.12 95 LYS A N 1
ATOM 747 C CA . LYS A 1 95 ? -6.712 6.758 -7.293 1.00 92.12 95 LYS A CA 1
ATOM 748 C C . LYS A 1 95 ? -6.529 5.403 -7.985 1.00 92.12 95 LYS A C 1
ATOM 750 O O . LYS A 1 95 ? -7.316 5.048 -8.848 1.00 92.12 95 LYS A O 1
ATOM 755 N N . VAL A 1 96 ? -5.486 4.656 -7.629 1.00 92.38 96 VAL A N 1
ATOM 756 C CA . VAL A 1 96 ? -5.246 3.292 -8.122 1.00 92.38 96 VAL A CA 1
ATOM 757 C C . VAL A 1 96 ? -5.895 2.253 -7.207 1.00 92.38 96 VAL A C 1
ATOM 759 O O . VAL A 1 96 ? -6.528 1.318 -7.684 1.00 92.38 96 VAL A O 1
ATOM 762 N N . TYR A 1 97 ? -5.759 2.434 -5.895 1.00 93.12 97 TYR A N 1
ATOM 763 C CA . TYR A 1 97 ? -6.216 1.502 -4.869 1.00 93.12 97 TYR A CA 1
ATOM 764 C C . TYR A 1 97 ? -7.731 1.279 -4.904 1.00 93.12 97 TYR A C 1
ATOM 766 O O . TYR A 1 97 ? -8.176 0.137 -4.797 1.00 93.12 97 TYR A O 1
ATOM 774 N N . LEU A 1 98 ? -8.514 2.356 -5.051 1.00 92.25 98 LEU A N 1
ATOM 775 C CA . LEU A 1 98 ? -9.977 2.287 -5.043 1.00 92.25 98 LEU A CA 1
ATOM 776 C C . LEU A 1 98 ? -10.518 1.429 -6.208 1.00 92.25 98 LEU A C 1
ATOM 778 O O . LEU A 1 98 ? -11.175 0.425 -5.909 1.00 92.25 98 LEU A O 1
ATOM 782 N N . PRO A 1 99 ? -10.181 1.715 -7.487 1.00 88.88 99 PRO A N 1
ATOM 783 C CA . PRO A 1 99 ? -10.580 0.864 -8.606 1.00 88.88 99 PRO A CA 1
ATOM 784 C C . PRO A 1 99 ? -10.060 -0.568 -8.489 1.00 88.88 99 PRO A C 1
ATOM 786 O O . PRO A 1 99 ? -10.846 -1.495 -8.615 1.00 88.88 99 PRO A O 1
ATOM 789 N N . GLU A 1 100 ? -8.782 -0.777 -8.139 1.00 89.25 100 GLU A N 1
ATOM 790 C CA . GLU A 1 100 ? -8.224 -2.132 -7.986 1.00 89.25 100 GLU A CA 1
ATOM 791 C C . GLU A 1 100 ? -8.955 -2.980 -6.935 1.00 89.25 100 GLU A C 1
ATOM 793 O O . GLU A 1 100 ? -9.022 -4.208 -7.039 1.00 89.25 100 GLU A O 1
ATOM 798 N N . CYS A 1 101 ? -9.475 -2.339 -5.887 1.00 89.69 101 CYS A N 1
ATOM 799 C CA . CYS A 1 101 ? -10.269 -3.001 -4.860 1.00 89.69 101 CYS A CA 1
ATOM 800 C C . CYS A 1 101 ? -11.755 -3.109 -5.225 1.00 89.69 101 CYS A C 1
ATOM 802 O O . CYS A 1 101 ? -12.502 -3.730 -4.465 1.00 89.69 101 CYS A O 1
ATOM 804 N N . ASN A 1 102 ? -12.165 -2.542 -6.364 1.00 87.31 102 ASN A N 1
ATOM 805 C CA . ASN A 1 102 ? -13.548 -2.363 -6.790 1.00 87.31 102 ASN A CA 1
ATOM 806 C C . ASN A 1 102 ? -14.391 -1.681 -5.695 1.00 87.31 102 ASN A C 1
ATOM 808 O O . ASN A 1 102 ? -15.472 -2.150 -5.333 1.00 87.31 102 ASN A O 1
ATOM 812 N N . LEU A 1 103 ? -13.834 -0.619 -5.107 1.00 88.12 103 LEU A N 1
ATOM 813 C CA . LEU A 1 103 ? -14.469 0.194 -4.074 1.00 88.12 103 LEU A CA 1
ATOM 814 C C . LEU A 1 103 ? -14.976 1.495 -4.694 1.00 88.12 103 LEU A C 1
ATOM 816 O O . LEU A 1 103 ? -14.261 2.142 -5.457 1.00 88.12 103 LEU A O 1
ATOM 820 N N . GLU A 1 104 ? -16.197 1.888 -4.338 1.00 86.44 104 GLU A N 1
ATOM 821 C CA . GLU A 1 104 ? -16.800 3.127 -4.829 1.00 86.44 104 GLU A CA 1
ATOM 822 C C . GLU A 1 104 ? -15.981 4.354 -4.422 1.00 86.44 104 GLU A C 1
ATOM 824 O O . GLU A 1 104 ? -15.386 4.421 -3.341 1.00 86.44 104 GLU A O 1
ATOM 829 N N . LYS A 1 105 ? -16.000 5.377 -5.273 1.00 86.25 105 LYS A N 1
ATOM 830 C CA . LYS A 1 105 ? -15.389 6.662 -4.953 1.00 86.25 105 LYS A CA 1
ATOM 831 C C . LYS A 1 105 ? -15.994 7.221 -3.666 1.00 86.25 105 LYS A C 1
ATOM 833 O O . LYS A 1 105 ? -17.203 7.204 -3.467 1.00 86.25 105 LYS A O 1
ATOM 838 N N . ASP A 1 106 ? -15.131 7.708 -2.777 1.00 90.25 106 ASP A N 1
ATOM 839 C CA . ASP A 1 106 ? -15.509 8.339 -1.507 1.00 90.25 106 ASP A CA 1
ATOM 840 C C . ASP A 1 106 ? -16.283 7.467 -0.488 1.00 90.25 106 ASP A C 1
ATOM 842 O O . ASP A 1 106 ? -16.636 7.985 0.576 1.00 90.25 106 ASP A O 1
ATOM 846 N N . PHE A 1 107 ? -16.471 6.153 -0.709 1.00 92.75 107 PHE A N 1
ATOM 847 C CA . PHE A 1 107 ? -17.175 5.261 0.240 1.00 92.75 107 PHE A CA 1
ATOM 848 C C . PHE A 1 107 ? -16.612 5.366 1.671 1.00 92.75 107 PHE A C 1
ATOM 850 O O . PHE A 1 107 ? -17.344 5.372 2.664 1.00 92.75 107 PHE A O 1
ATOM 857 N N . TRP A 1 108 ? -15.286 5.497 1.765 1.00 94.50 108 TRP A N 1
ATOM 858 C CA . TRP A 1 108 ? -14.537 5.542 3.011 1.00 94.50 108 TRP A CA 1
ATOM 859 C C . TRP A 1 108 ? -14.877 6.772 3.854 1.00 94.50 108 TRP A C 1
ATOM 861 O O . TRP A 1 108 ? -14.898 6.681 5.078 1.00 94.50 108 TRP A O 1
ATOM 871 N N . LYS A 1 109 ? -15.219 7.908 3.230 1.00 94.25 109 LYS A N 1
ATOM 872 C CA . LYS A 1 109 ? -15.642 9.119 3.952 1.00 94.25 109 LYS A CA 1
ATOM 873 C C . LYS A 1 109 ? -16.959 8.878 4.686 1.00 94.25 109 LYS A C 1
ATOM 875 O O . LYS A 1 109 ? -17.113 9.303 5.832 1.00 94.25 109 LYS A O 1
ATOM 880 N N . THR A 1 110 ? -17.892 8.175 4.046 1.00 93.50 110 THR A N 1
ATOM 881 C CA . THR A 1 110 ? -19.178 7.799 4.647 1.00 93.50 110 THR A CA 1
ATOM 882 C C . THR A 1 110 ? -18.978 6.785 5.770 1.00 93.50 110 THR A C 1
ATOM 884 O O . THR A 1 110 ? -19.470 7.004 6.876 1.00 93.50 110 THR A O 1
ATOM 887 N N . GLU A 1 111 ? -18.185 5.736 5.532 1.00 94.06 111 GLU A N 1
ATOM 888 C CA . GLU A 1 111 ? -17.903 4.694 6.529 1.00 94.06 111 GLU A CA 1
ATOM 889 C C . GLU A 1 111 ? -17.227 5.276 7.787 1.00 94.06 111 GLU A C 1
ATOM 891 O O . GLU A 1 111 ? -17.634 4.982 8.913 1.00 94.06 111 GLU A O 1
ATOM 896 N N . LEU A 1 112 ? -16.246 6.175 7.622 1.00 93.12 112 LEU A N 1
ATOM 897 C CA . LEU A 1 112 ? -15.576 6.833 8.749 1.00 93.12 112 LEU A CA 1
ATOM 898 C C . LEU A 1 112 ? -16.474 7.824 9.485 1.00 93.12 112 LEU A C 1
ATOM 900 O O . LEU A 1 112 ? -16.404 7.915 10.711 1.00 93.12 112 LEU A O 1
ATOM 904 N N . LYS A 1 113 ? -17.344 8.544 8.771 1.00 91.69 113 LYS A N 1
ATOM 905 C CA . LYS A 1 113 ? -18.336 9.428 9.394 1.00 91.69 113 LYS A CA 1
ATOM 906 C C . LYS A 1 113 ? -19.325 8.631 10.245 1.00 91.69 113 LYS A C 1
ATOM 908 O O . LYS A 1 113 ? -19.636 9.039 11.363 1.00 91.69 113 LYS A O 1
ATOM 913 N N . GLU A 1 114 ? -19.784 7.480 9.758 1.00 91.62 114 GLU A N 1
ATOM 914 C CA . GLU A 1 114 ? -20.623 6.573 10.543 1.00 91.62 114 GLU A CA 1
ATOM 915 C C . GLU A 1 114 ? -19.886 5.989 11.751 1.00 91.62 114 GLU A C 1
ATOM 917 O O . GLU A 1 114 ? -20.450 5.921 12.845 1.00 91.62 114 GLU A O 1
ATOM 922 N N . PHE A 1 115 ? -18.630 5.572 11.576 1.00 90.69 115 PHE A N 1
ATOM 923 C CA . PHE A 1 115 ? -17.795 5.055 12.659 1.00 90.69 115 PHE A CA 1
ATOM 924 C C . PHE A 1 115 ? -17.560 6.107 13.751 1.00 90.69 115 PHE A C 1
ATOM 926 O O . PHE A 1 115 ? -17.704 5.814 14.940 1.00 90.69 115 PHE A O 1
ATOM 933 N N . SER A 1 116 ? -17.257 7.341 13.348 1.00 88.75 116 SER A N 1
ATOM 934 C CA . SER A 1 116 ? -17.114 8.506 14.224 1.00 88.75 116 SER A CA 1
ATOM 935 C C . SER A 1 116 ? -18.393 8.767 15.020 1.00 88.75 116 SER A C 1
ATOM 937 O O . SER A 1 116 ? -18.340 8.853 16.249 1.00 88.75 116 SER A O 1
ATOM 939 N N . ALA A 1 117 ? -19.549 8.792 14.348 1.00 89.56 117 ALA A N 1
ATOM 940 C CA . ALA A 1 117 ? -20.845 9.016 14.985 1.00 89.56 117 ALA A CA 1
ATOM 941 C C . ALA A 1 117 ? -21.207 7.922 16.005 1.00 89.56 117 ALA A C 1
ATOM 943 O O . ALA A 1 117 ? -21.762 8.226 17.059 1.00 89.56 117 ALA A O 1
ATOM 944 N N . LYS A 1 118 ? -20.874 6.656 15.720 1.00 89.62 118 LYS A N 1
ATOM 945 C CA . LYS A 1 118 ? -21.161 5.514 16.608 1.00 89.62 118 LYS A CA 1
ATOM 946 C C . LYS A 1 118 ? -20.251 5.474 17.841 1.00 89.62 118 LYS A C 1
ATOM 948 O O . LYS A 1 118 ? -20.708 5.073 18.907 1.00 89.62 118 LYS A O 1
ATOM 953 N N . ASN A 1 119 ? -18.988 5.886 17.711 1.00 85.50 119 ASN A N 1
ATOM 954 C CA . ASN A 1 119 ? -17.980 5.744 18.772 1.00 85.50 119 ASN A CA 1
ATOM 955 C C . ASN A 1 119 ? -17.628 7.054 19.494 1.00 85.50 119 ASN A C 1
ATOM 957 O O . ASN A 1 119 ? -16.812 7.040 20.413 1.00 85.50 119 ASN A O 1
ATOM 961 N N . GLY A 1 120 ? -18.208 8.189 19.087 1.00 78.31 120 GLY A N 1
ATOM 962 C CA . GLY A 1 120 ? -17.878 9.504 19.649 1.00 78.31 120 GLY A CA 1
ATOM 963 C C . GLY A 1 120 ? -16.446 9.957 19.342 1.00 78.31 120 GLY A C 1
ATOM 964 O O . GLY A 1 120 ? -15.897 10.791 20.060 1.00 78.31 120 GLY A O 1
ATOM 965 N N . TYR A 1 121 ? -15.828 9.391 18.303 1.00 79.44 121 TYR A N 1
ATOM 966 C CA . TYR A 1 121 ? -14.492 9.776 17.861 1.00 79.44 121 TYR A CA 1
ATOM 967 C C . TYR A 1 121 ? -14.599 11.010 16.967 1.00 79.44 121 TYR A C 1
ATOM 969 O O . TYR A 1 121 ? -15.320 10.981 15.975 1.00 79.44 121 TYR A O 1
ATOM 977 N N . ASP A 1 122 ? -13.897 12.093 17.285 1.00 76.12 122 ASP A N 1
ATOM 978 C CA . ASP A 1 122 ? -13.907 13.300 16.458 1.00 76.12 122 ASP A CA 1
ATOM 979 C C . ASP A 1 122 ? -12.799 13.232 15.404 1.00 76.12 122 ASP A C 1
ATOM 981 O O . ASP A 1 122 ? -11.626 13.463 15.704 1.00 76.12 122 ASP A O 1
ATOM 985 N N . LEU A 1 123 ? -13.196 12.955 14.159 1.00 74.81 123 LEU A N 1
ATOM 986 C CA . LEU A 1 123 ? -12.299 12.883 13.002 1.00 74.81 123 LEU A CA 1
ATOM 987 C C . LEU A 1 123 ? -11.494 14.180 12.778 1.00 74.81 123 LEU A C 1
ATOM 989 O O . LEU A 1 123 ? -10.462 14.146 12.120 1.00 74.81 123 LEU A O 1
ATOM 993 N N . ASN A 1 124 ? -11.939 15.329 13.305 1.00 69.62 124 ASN A N 1
ATOM 994 C CA . ASN A 1 124 ? -11.235 16.601 13.131 1.00 69.62 124 ASN A CA 1
ATOM 995 C C . ASN A 1 124 ? -10.209 16.905 14.228 1.00 69.62 124 ASN A C 1
ATOM 997 O O . ASN A 1 124 ? -9.400 17.813 14.035 1.00 69.62 124 ASN A O 1
ATOM 1001 N N . ARG A 1 125 ? -10.223 16.198 15.368 1.00 65.75 125 ARG A N 1
ATOM 1002 C CA . ARG A 1 125 ? -9.326 16.514 16.497 1.00 65.75 125 ARG A CA 1
ATOM 1003 C C . ARG A 1 125 ? -7.878 16.118 16.249 1.00 65.75 125 ARG A C 1
ATOM 1005 O O . ARG A 1 125 ? -6.994 16.811 16.737 1.00 65.75 125 ARG A O 1
ATOM 1012 N N . ASN A 1 126 ? -7.653 15.063 15.474 1.00 62.44 126 ASN A N 1
ATOM 1013 C CA . ASN A 1 126 ? -6.332 14.507 15.203 1.00 62.44 126 ASN A CA 1
ATOM 1014 C C . ASN A 1 126 ? -5.987 14.628 13.714 1.00 62.44 126 ASN A C 1
ATOM 1016 O O . ASN A 1 126 ? -5.761 13.639 13.038 1.00 62.44 126 ASN A O 1
ATOM 1020 N N . ARG A 1 127 ? -5.907 15.850 13.168 1.00 73.88 127 ARG A N 1
ATOM 1021 C CA . ARG A 1 127 ? -5.331 16.015 11.814 1.00 73.88 127 ARG A CA 1
ATOM 1022 C C . ARG A 1 127 ? -3.841 15.656 11.758 1.00 73.88 127 ARG A C 1
ATOM 1024 O O . ARG A 1 127 ? -3.310 15.407 10.679 1.00 73.88 127 ARG A O 1
ATOM 1031 N N . ASP A 1 128 ? -3.188 15.600 12.915 1.00 83.75 128 ASP A N 1
ATOM 1032 C CA . ASP A 1 128 ? -1.764 15.300 13.039 1.00 83.75 128 ASP A CA 1
ATOM 1033 C C . ASP A 1 128 ? -1.457 13.791 13.074 1.00 83.75 128 ASP A C 1
ATOM 1035 O O . ASP A 1 128 ? -0.302 13.416 12.872 1.00 83.75 128 ASP A O 1
ATOM 1039 N N . SER A 1 129 ? -2.450 12.918 13.298 1.00 88.88 129 SER A N 1
ATOM 1040 C CA . SER A 1 129 ? -2.270 11.460 13.278 1.00 88.88 129 SER A CA 1
ATOM 1041 C C . SER A 1 129 ? -3.378 10.760 12.486 1.00 88.88 129 SER A C 1
ATOM 1043 O O . SER A 1 129 ? -4.550 11.081 12.658 1.00 88.88 129 SER A O 1
ATOM 1045 N N . PRO A 1 130 ? -3.043 9.774 11.636 1.00 92.88 130 PRO A N 1
ATOM 1046 C CA . PRO A 1 130 ? -4.056 9.016 10.917 1.00 92.88 130 PRO A CA 1
ATOM 1047 C C . PRO A 1 130 ? -4.848 8.145 11.899 1.00 92.88 130 PRO A C 1
ATOM 1049 O O . PRO A 1 130 ? -4.286 7.581 12.846 1.00 92.88 130 PRO A O 1
ATOM 1052 N N . LEU A 1 131 ? -6.137 7.944 11.634 1.00 91.50 131 LEU A N 1
ATOM 1053 C CA . LEU A 1 131 ? -7.034 7.160 12.491 1.00 91.50 131 LEU A CA 1
ATOM 1054 C C . LEU A 1 131 ? -6.519 5.724 12.695 1.00 91.50 131 LEU A C 1
ATOM 1056 O O . LEU A 1 131 ? -6.689 5.129 13.762 1.00 91.50 131 LEU A O 1
ATOM 1060 N N . LEU A 1 132 ? -5.859 5.166 11.677 1.00 93.69 132 LEU A N 1
ATOM 1061 C CA . LEU A 1 132 ? -5.235 3.845 11.750 1.00 93.69 132 LEU A CA 1
ATOM 1062 C C . LEU A 1 132 ? -4.181 3.749 12.863 1.00 93.69 132 LEU A C 1
ATOM 1064 O O . LEU A 1 132 ? -4.099 2.715 13.530 1.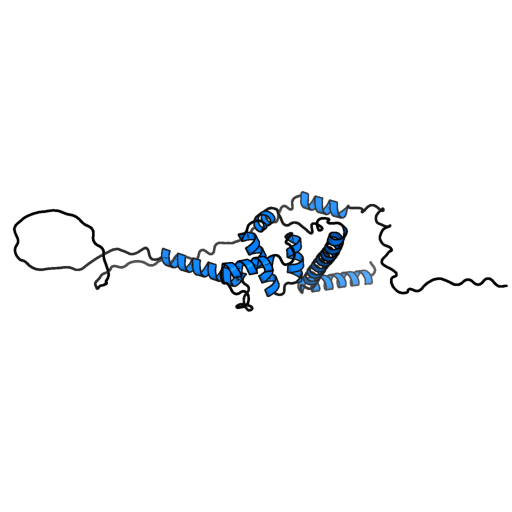00 93.69 132 LEU A O 1
ATOM 1068 N N . LEU A 1 133 ? -3.414 4.819 13.098 1.00 93.44 133 LEU A N 1
ATOM 1069 C CA . LEU A 1 133 ? -2.434 4.870 14.181 1.00 93.44 133 LEU A CA 1
ATOM 1070 C C . LEU A 1 133 ? -3.129 4.922 15.544 1.00 93.44 133 LEU A C 1
ATOM 1072 O O . LEU A 1 133 ? -2.787 4.135 16.424 1.00 93.44 133 LEU A O 1
ATOM 1076 N N . ASP A 1 134 ? -4.140 5.777 15.701 1.00 91.00 134 ASP A N 1
ATOM 1077 C CA . ASP A 1 134 ? -4.884 5.914 16.958 1.00 91.00 134 ASP A CA 1
ATOM 1078 C C . ASP A 1 134 ? -5.528 4.583 17.391 1.00 91.00 134 ASP A C 1
ATOM 1080 O O . ASP A 1 134 ? -5.484 4.201 18.567 1.00 91.00 134 ASP A O 1
ATOM 1084 N N . VAL A 1 135 ? -6.089 3.833 16.436 1.00 91.56 135 VAL A N 1
ATOM 1085 C CA . VAL A 1 135 ? -6.665 2.505 16.693 1.00 91.56 135 VAL A CA 1
ATOM 1086 C C . VAL A 1 135 ? -5.591 1.480 17.052 1.00 91.56 135 VAL A C 1
ATOM 1088 O O . VAL A 1 135 ? -5.785 0.711 17.998 1.00 91.56 135 VAL A O 1
ATOM 1091 N N . LEU A 1 136 ? -4.453 1.473 16.351 1.00 93.12 136 LEU A N 1
ATOM 1092 C CA . LEU A 1 136 ? -3.344 0.568 16.659 1.00 93.12 136 LEU A CA 1
ATOM 1093 C C . LEU A 1 136 ? -2.769 0.841 18.054 1.00 93.12 136 LEU A C 1
ATOM 1095 O O . LEU A 1 136 ? -2.536 -0.091 18.826 1.00 93.12 136 LEU A O 1
ATOM 1099 N N . GLU A 1 137 ? -2.597 2.111 18.419 1.00 92.00 137 GLU A N 1
ATOM 1100 C CA . GLU A 1 137 ? -2.190 2.490 19.767 1.00 92.00 137 GLU A CA 1
ATOM 1101 C C . GLU A 1 137 ? -3.208 2.045 20.820 1.00 92.00 137 GLU A C 1
ATOM 1103 O O . GLU A 1 137 ? -2.821 1.558 21.885 1.00 92.00 137 GLU A O 1
ATOM 1108 N N . GLY A 1 138 ? -4.506 2.202 20.543 1.00 90.38 138 GLY A N 1
ATOM 1109 C CA . GLY A 1 138 ? -5.580 1.725 21.413 1.00 90.38 138 GLY A CA 1
ATOM 1110 C C . GLY A 1 138 ? -5.513 0.213 21.644 1.00 90.38 138 GLY A C 1
ATOM 1111 O O . GLY A 1 138 ? -5.608 -0.242 22.788 1.00 90.38 138 GLY A O 1
ATOM 1112 N N . PHE A 1 139 ? -5.274 -0.559 20.581 1.00 91.56 139 PHE A N 1
ATOM 1113 C CA . PHE A 1 139 ? -5.100 -2.010 20.645 1.00 91.56 139 PHE A CA 1
ATOM 1114 C C . PHE A 1 139 ? -3.884 -2.409 21.497 1.00 91.56 139 PHE A C 1
ATOM 1116 O O . PHE A 1 139 ? -4.020 -3.197 22.435 1.00 91.56 139 PHE A O 1
ATOM 1123 N N . LEU A 1 140 ? -2.716 -1.806 21.249 1.00 92.75 140 LEU A N 1
ATOM 1124 C CA . LEU A 1 140 ? -1.493 -2.094 22.007 1.00 92.75 140 LEU A CA 1
ATOM 1125 C C . LEU A 1 140 ? -1.621 -1.697 23.487 1.00 92.75 140 LEU A C 1
ATOM 1127 O O . LEU A 1 140 ? -1.137 -2.405 24.372 1.00 92.75 140 LEU A O 1
ATOM 1131 N N . LYS A 1 141 ? -2.301 -0.585 23.799 1.00 92.00 141 LYS A N 1
ATOM 1132 C CA . LYS A 1 141 ? -2.590 -0.182 25.189 1.00 92.00 141 LYS A CA 1
ATOM 1133 C C . LYS A 1 141 ? -3.446 -1.241 25.897 1.00 92.00 141 LYS A C 1
ATOM 1135 O O . LYS A 1 141 ? -3.129 -1.616 27.029 1.00 92.00 141 LYS A O 1
ATOM 1140 N N . LEU A 1 142 ? -4.484 -1.763 25.236 1.00 89.56 142 LEU A N 1
ATOM 1141 C CA . LEU A 1 142 ? -5.353 -2.813 25.781 1.00 89.56 142 LEU A CA 1
ATOM 1142 C C . LEU A 1 142 ? -4.602 -4.132 26.014 1.00 89.56 142 LEU A C 1
ATOM 1144 O O . LEU A 1 142 ? -4.787 -4.771 27.054 1.00 89.56 142 LEU A O 1
ATOM 1148 N N . GLU A 1 143 ? -3.729 -4.520 25.086 1.00 86.31 143 GLU A N 1
ATOM 1149 C CA . GLU A 1 143 ? -2.910 -5.725 25.218 1.00 86.31 143 GLU A CA 1
ATOM 1150 C C . GLU A 1 143 ? -1.977 -5.633 26.435 1.00 86.31 143 GLU A C 1
ATOM 1152 O O . GLU A 1 143 ? -1.978 -6.529 27.284 1.00 86.31 143 GLU A O 1
ATOM 1157 N N . ASN A 1 144 ? -1.280 -4.507 26.606 1.00 84.25 144 ASN A N 1
ATOM 1158 C CA . ASN A 1 144 ? -0.421 -4.259 27.768 1.00 84.25 144 ASN A CA 1
ATOM 1159 C C . ASN A 1 144 ? -1.199 -4.321 29.100 1.00 84.25 144 ASN A C 1
ATOM 1161 O O . ASN A 1 144 ? -0.740 -4.919 30.07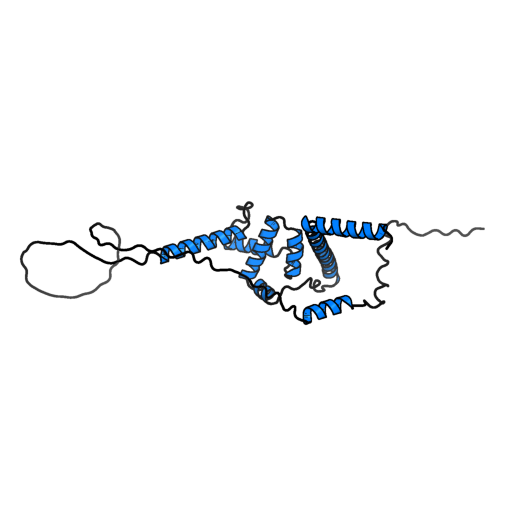7 1.00 84.25 144 ASN A O 1
ATOM 1165 N N . LEU A 1 145 ? -2.415 -3.762 29.137 1.00 85.94 145 LEU A N 1
ATOM 1166 C CA . LEU A 1 145 ? -3.320 -3.848 30.294 1.00 85.94 145 LEU A CA 1
ATOM 1167 C C . LEU A 1 145 ? -3.751 -5.293 30.600 1.00 85.94 145 LEU A C 1
ATOM 1169 O O . LEU A 1 145 ? -3.941 -5.650 31.767 1.00 85.94 145 LEU A O 1
ATOM 1173 N N . SER A 1 146 ? -3.920 -6.128 29.572 1.00 80.19 146 SER A N 1
ATOM 1174 C CA . SER A 1 146 ? -4.298 -7.537 29.730 1.00 80.19 146 SER A CA 1
ATOM 1175 C C . SER A 1 146 ? -3.146 -8.389 30.280 1.00 80.19 146 SER A C 1
ATOM 1177 O O . SER A 1 146 ? -3.354 -9.186 31.200 1.00 80.19 146 SER A O 1
ATOM 1179 N N . GLN A 1 147 ? -1.915 -8.147 29.818 1.00 75.81 147 GLN A N 1
ATOM 1180 C CA . GLN A 1 147 ? -0.718 -8.840 30.300 1.00 75.81 147 GLN A CA 1
ATOM 1181 C C . GLN A 1 147 ? -0.392 -8.471 31.757 1.00 75.81 147 GLN A C 1
ATOM 1183 O O . GLN A 1 147 ? -0.080 -9.350 32.566 1.00 75.81 147 GLN A O 1
ATOM 1188 N N . ALA A 1 148 ? -0.573 -7.201 32.139 1.00 72.19 148 ALA A N 1
ATOM 1189 C CA . ALA A 1 148 ? -0.384 -6.749 33.519 1.00 72.19 148 ALA A CA 1
ATOM 1190 C C . ALA A 1 148 ? -1.325 -7.457 34.518 1.00 72.19 148 ALA A C 1
ATOM 1192 O O . ALA A 1 148 ? -0.926 -7.756 35.644 1.00 72.19 148 ALA A O 1
ATOM 1193 N N . ARG A 1 149 ? -2.561 -7.792 34.111 1.00 63.34 149 ARG A N 1
ATOM 1194 C CA . ARG A 1 149 ? -3.516 -8.537 34.956 1.00 63.34 149 ARG A CA 1
ATOM 1195 C C . ARG A 1 149 ? -3.205 -10.033 35.057 1.00 63.34 149 ARG A C 1
ATOM 1197 O O . ARG A 1 149 ? -3.508 -10.638 36.084 1.00 63.34 149 ARG A O 1
ATOM 1204 N N . ALA A 1 150 ? -2.592 -10.630 34.035 1.00 60.47 150 ALA A N 1
ATOM 1205 C CA . ALA A 1 150 ? -2.219 -12.047 34.039 1.00 60.47 150 ALA A CA 1
ATOM 1206 C C . ALA A 1 150 ? -0.937 -12.330 34.847 1.00 60.47 150 ALA A C 1
ATOM 1208 O O . ALA A 1 150 ? -0.796 -13.410 35.423 1.00 60.47 150 ALA A O 1
ATOM 1209 N N . SER A 1 151 ? -0.029 -11.353 34.957 1.00 58.38 151 SER A N 1
ATOM 1210 C CA . SER A 1 151 ? 1.245 -11.521 35.671 1.00 58.38 151 SER A CA 1
ATOM 1211 C C . SER A 1 151 ? 1.147 -11.392 37.204 1.00 58.38 151 SER A C 1
ATOM 1213 O O . SER A 1 151 ? 2.115 -11.688 37.899 1.00 58.38 151 SER A O 1
ATOM 1215 N N . GLY A 1 152 ? -0.010 -10.999 37.755 1.00 52.56 152 GLY A N 1
ATOM 1216 C CA . GLY A 1 152 ? -0.219 -10.793 39.199 1.00 52.56 152 GLY A CA 1
ATOM 1217 C C . GLY A 1 152 ? -0.711 -12.011 40.000 1.00 52.56 152 GLY A C 1
ATOM 1218 O O . GLY A 1 152 ? -1.099 -11.851 41.153 1.00 52.56 152 GLY A O 1
ATOM 1219 N N . ARG A 1 153 ? -0.759 -13.219 39.413 1.00 50.19 153 ARG A N 1
ATOM 1220 C CA . ARG A 1 153 ? -1.401 -14.414 40.017 1.00 50.19 153 ARG A CA 1
ATOM 1221 C C . ARG A 1 153 ? -0.454 -15.529 40.492 1.00 50.19 153 ARG A C 1
ATOM 1223 O O . ARG A 1 153 ? -0.893 -16.661 40.681 1.00 50.19 153 ARG A O 1
ATOM 1230 N N . ARG A 1 154 ? 0.830 -15.240 40.713 1.00 43.53 154 ARG A N 1
ATOM 1231 C CA . ARG A 1 154 ? 1.789 -16.172 41.340 1.00 43.53 154 ARG A CA 1
ATOM 1232 C C . ARG A 1 154 ? 2.472 -15.461 42.513 1.00 43.53 154 ARG A C 1
ATOM 1234 O O . ARG A 1 154 ? 2.799 -14.295 42.360 1.00 43.53 154 ARG A O 1
ATOM 1241 N N . PHE A 1 155 ? 2.665 -16.180 43.625 1.00 43.69 155 PHE A N 1
ATOM 1242 C CA . PHE A 1 155 ? 3.209 -15.782 44.944 1.00 43.69 155 PHE A CA 1
ATOM 1243 C C . PHE A 1 155 ? 2.170 -15.555 46.065 1.00 43.69 155 PHE A C 1
ATOM 1245 O O . PHE A 1 155 ? 1.928 -14.439 46.509 1.00 43.69 155 PHE A O 1
ATOM 1252 N N . THR A 1 156 ? 1.610 -16.657 46.581 1.00 37.97 156 THR A N 1
ATOM 1253 C CA . THR A 1 156 ? 0.991 -16.745 47.921 1.00 37.97 156 THR A CA 1
ATOM 1254 C C . THR A 1 156 ? 1.467 -18.032 48.615 1.00 37.97 156 THR A C 1
ATOM 1256 O O . THR A 1 156 ? 0.914 -19.083 48.324 1.00 37.97 156 THR A O 1
ATOM 1259 N N . THR A 1 157 ? 2.499 -17.953 49.467 1.00 41.84 157 THR A N 1
ATOM 1260 C CA . THR A 1 157 ? 3.030 -18.977 50.421 1.00 41.84 157 THR A CA 1
ATOM 1261 C C . THR A 1 157 ? 4.303 -18.367 51.050 1.00 41.84 157 THR A C 1
ATOM 1263 O O . THR A 1 157 ? 5.088 -17.826 50.279 1.00 41.84 157 THR A O 1
ATOM 1266 N N . SER A 1 158 ? 4.672 -18.389 52.336 1.00 43.94 158 SER A N 1
ATOM 1267 C CA . SER A 1 158 ? 4.177 -18.926 53.615 1.00 43.94 158 SER A CA 1
ATOM 1268 C C . SER A 1 158 ? 5.054 -18.298 54.735 1.00 43.94 158 SER A C 1
ATOM 1270 O O . SER A 1 158 ? 6.239 -18.111 54.475 1.00 43.94 158 SER A O 1
ATOM 1272 N N . GLU A 1 159 ? 4.482 -18.056 55.931 1.00 45.00 159 GLU A N 1
ATOM 1273 C CA . GLU A 1 159 ? 5.079 -18.247 57.292 1.00 45.00 159 GLU A CA 1
ATOM 1274 C C . GLU A 1 159 ? 6.240 -17.347 57.807 1.00 45.00 159 GLU A C 1
ATOM 1276 O O . GLU A 1 159 ? 7.068 -16.902 57.026 1.00 45.00 159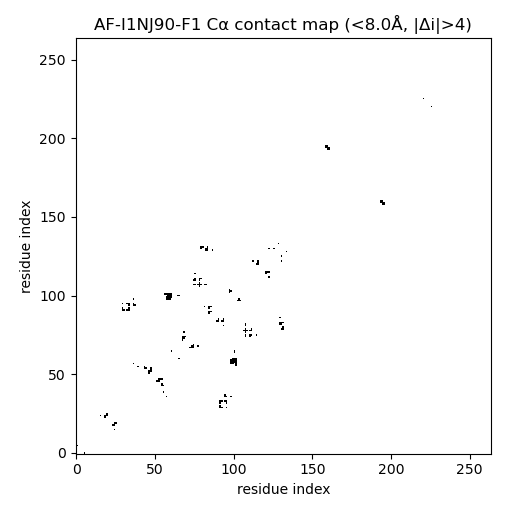 GLU A O 1
ATOM 1281 N N . ALA A 1 160 ? 6.416 -17.023 59.105 1.00 46.81 160 ALA A N 1
ATOM 1282 C CA . ALA A 1 160 ? 5.760 -17.316 60.396 1.00 46.81 160 ALA A CA 1
ATOM 1283 C C . ALA A 1 160 ? 6.334 -16.387 61.512 1.00 46.81 160 ALA A C 1
ATOM 1285 O O . ALA A 1 160 ? 7.497 -16.008 61.412 1.00 46.81 160 ALA A O 1
ATOM 1286 N N . ASP A 1 161 ? 5.573 -16.107 62.591 1.00 43.50 161 ASP A N 1
ATOM 1287 C CA . ASP A 1 161 ? 6.048 -16.118 64.005 1.00 43.50 161 ASP A CA 1
ATOM 1288 C C . ASP A 1 161 ? 4.879 -15.947 65.036 1.00 43.50 161 ASP A C 1
ATOM 1290 O O . ASP A 1 161 ? 3.827 -15.416 64.668 1.00 43.50 161 ASP A O 1
ATOM 1294 N N . PRO A 1 162 ? 4.990 -16.434 66.304 1.00 40.50 162 PRO A N 1
ATOM 1295 C CA . PRO A 1 162 ? 3.878 -16.969 67.113 1.00 40.50 162 PRO A CA 1
ATOM 1296 C C . PRO A 1 162 ? 3.626 -16.305 68.505 1.00 40.50 162 PRO A C 1
ATOM 1298 O O . PRO A 1 162 ? 4.534 -15.734 69.091 1.00 40.50 162 PRO A O 1
ATOM 1301 N N . LEU A 1 163 ? 2.367 -16.432 68.992 1.00 47.19 163 LEU A N 1
ATOM 1302 C CA . LEU A 1 163 ? 1.778 -16.740 70.345 1.00 47.19 163 LEU A CA 1
ATOM 1303 C C . LEU A 1 163 ? 2.601 -16.588 71.671 1.00 47.19 163 LEU A C 1
ATOM 1305 O O . LEU A 1 163 ? 3.819 -16.499 71.599 1.00 47.19 163 LEU A O 1
ATOM 1309 N N . PRO A 1 164 ? 2.037 -16.756 72.911 1.00 50.69 164 PRO A N 1
ATOM 1310 C CA . PRO A 1 164 ? 0.639 -16.868 73.423 1.00 50.69 164 PRO A CA 1
ATOM 1311 C C . PRO A 1 164 ? 0.387 -16.087 74.761 1.00 50.69 164 PRO A C 1
ATOM 1313 O O . PRO A 1 164 ? 1.283 -15.435 75.282 1.00 50.69 164 PRO A O 1
ATOM 1316 N N . ASN A 1 165 ? -0.842 -16.047 75.311 1.00 42.28 165 ASN A N 1
ATOM 1317 C CA . ASN A 1 165 ? -1.310 -16.584 76.630 1.00 42.28 165 ASN A CA 1
ATOM 1318 C C . ASN A 1 165 ? -2.305 -15.549 77.223 1.00 42.28 165 ASN A C 1
ATOM 1320 O O . ASN A 1 165 ? -2.146 -14.364 76.959 1.00 42.28 165 ASN A O 1
ATOM 1324 N N . SER A 1 166 ? -3.329 -15.820 78.036 1.00 51.88 166 SER A N 1
ATOM 1325 C CA . SER A 1 166 ? -3.841 -17.020 78.702 1.00 51.88 166 SER A CA 1
ATOM 1326 C C . SER A 1 166 ? -5.251 -16.702 79.250 1.00 51.88 166 SER A C 1
ATOM 1328 O O . SER A 1 166 ? -5.464 -15.612 79.768 1.00 51.88 166 SER A O 1
ATOM 1330 N N . GLU A 1 167 ? -6.161 -17.683 79.158 1.00 49.69 167 GLU A N 1
ATOM 1331 C CA . GLU A 1 167 ? -7.090 -18.164 80.212 1.00 49.69 167 GLU A CA 1
ATOM 1332 C C . GLU A 1 167 ? -8.079 -17.161 80.873 1.00 49.69 167 GLU A C 1
ATOM 1334 O O . GLU A 1 167 ? -7.697 -16.194 81.513 1.00 49.69 167 GLU A O 1
ATOM 1339 N N . SER A 1 168 ? -9.401 -17.389 80.920 1.00 52.19 168 SER A N 1
ATOM 1340 C CA . SER A 1 168 ? -10.010 -18.454 81.736 1.00 52.19 168 SER A CA 1
ATOM 1341 C C . SER A 1 168 ? -11.550 -18.534 81.598 1.00 52.19 168 SER A C 1
ATOM 1343 O O . SER A 1 168 ? -12.242 -17.528 81.712 1.00 52.19 168 SER A O 1
ATOM 1345 N N . ARG A 1 169 ? -12.050 -19.782 81.552 1.00 52.44 169 ARG A N 1
ATOM 1346 C CA . ARG A 1 169 ? -13.344 -20.317 82.064 1.00 52.44 169 ARG A CA 1
ATOM 1347 C C . ARG A 1 169 ? -14.676 -20.166 81.284 1.00 52.44 169 ARG A C 1
ATOM 1349 O O . ARG A 1 169 ? -15.460 -19.246 81.463 1.00 52.44 169 ARG A O 1
ATOM 1356 N N . ASN A 1 170 ? -14.958 -21.258 80.563 1.00 43.19 170 ASN A N 1
ATOM 1357 C CA . ASN A 1 170 ? -16.238 -21.926 80.218 1.00 43.19 170 ASN A CA 1
ATOM 1358 C C . ASN A 1 170 ? -17.047 -22.365 81.488 1.00 43.19 170 ASN A C 1
ATOM 1360 O O . ASN A 1 170 ? -16.481 -22.242 82.578 1.00 43.19 170 ASN A O 1
ATOM 1364 N N . PRO A 1 171 ? -18.218 -23.068 81.437 1.00 53.50 171 PRO A N 1
ATOM 1365 C CA . PRO A 1 171 ? -19.218 -23.299 80.367 1.00 53.50 171 PRO A CA 1
ATOM 1366 C C . PRO A 1 171 ? -20.710 -23.180 80.812 1.00 53.50 171 PRO A C 1
ATOM 1368 O O . PRO A 1 171 ? -21.012 -23.228 82.000 1.00 53.50 171 PRO A O 1
ATOM 1371 N N . ARG A 1 172 ? -21.640 -23.202 79.831 1.00 46.31 172 ARG A N 1
ATOM 1372 C CA . ARG A 1 172 ? -22.951 -23.934 79.765 1.00 46.31 172 ARG A CA 1
ATOM 1373 C C . ARG A 1 172 ? -24.038 -23.091 79.054 1.00 46.31 172 ARG A C 1
ATOM 1375 O O . ARG A 1 172 ? -24.436 -22.065 79.576 1.00 46.31 172 ARG A O 1
ATOM 1382 N N . ARG A 1 173 ? -24.420 -23.472 77.814 1.00 45.75 173 ARG A N 1
ATOM 1383 C CA . ARG A 1 173 ? -25.658 -24.226 77.425 1.00 45.75 173 ARG A CA 1
ATOM 1384 C C . ARG A 1 173 ? -26.843 -23.229 77.256 1.00 45.75 173 ARG A C 1
ATOM 1386 O O . ARG A 1 173 ? -27.075 -22.463 78.169 1.00 45.75 173 ARG A O 1
ATOM 1393 N N . HIS A 1 174 ? -27.619 -23.094 76.172 1.00 45.97 174 HIS A N 1
ATOM 1394 C CA . HIS A 1 174 ? -28.206 -24.018 75.194 1.00 45.97 174 HIS A CA 1
ATOM 1395 C C . HIS A 1 174 ? -28.673 -23.258 73.917 1.00 45.97 174 HIS A C 1
ATOM 1397 O O . HIS A 1 174 ? -28.930 -22.062 73.985 1.00 45.97 174 HIS A O 1
ATOM 1403 N N . SER A 1 175 ? -28.790 -24.006 72.810 1.00 48.19 175 SER A N 1
ATOM 1404 C CA . SER A 1 175 ? -29.563 -23.887 71.545 1.00 48.1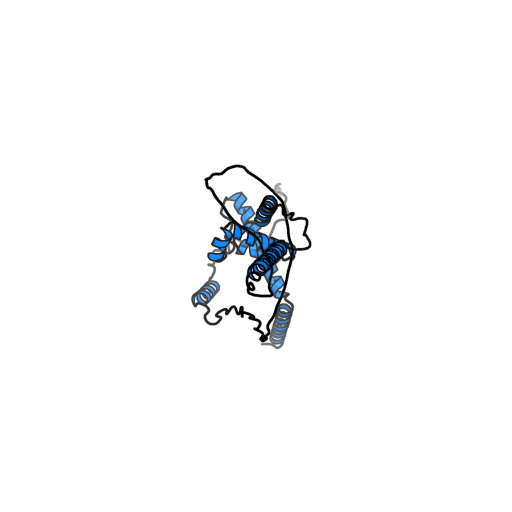9 175 SER A CA 1
ATOM 1405 C C . SER A 1 175 ? -30.646 -22.777 71.428 1.00 48.19 175 SER A C 1
ATOM 1407 O O . SER A 1 175 ? -31.287 -22.450 72.414 1.00 48.19 175 SER A O 1
ATOM 1409 N N . SER A 1 176 ? -31.031 -22.213 70.269 1.00 51.25 176 SER A N 1
ATOM 1410 C CA . SER A 1 176 ? -31.268 -22.821 68.943 1.00 51.25 176 SER A CA 1
ATOM 1411 C C . SER A 1 176 ? -31.571 -21.744 67.871 1.00 51.25 176 SER A C 1
ATOM 1413 O O . SER A 1 176 ? -32.235 -20.762 68.180 1.00 51.25 176 SER A O 1
ATOM 1415 N N . SER A 1 177 ? -31.156 -22.026 66.624 1.00 52.25 177 SER A N 1
ATOM 1416 C CA . SER A 1 177 ? -31.906 -21.902 65.344 1.00 52.25 177 SER A CA 1
ATOM 1417 C C . SER A 1 177 ? -32.424 -20.508 64.895 1.00 52.25 177 SER A C 1
ATOM 1419 O O . SER A 1 177 ? -33.365 -19.986 65.477 1.00 52.25 177 SER A O 1
ATOM 1421 N N . SER A 1 178 ? -31.779 -19.863 63.900 1.00 54.66 178 SER A N 1
ATOM 1422 C CA . SER A 1 178 ? -32.139 -19.828 62.444 1.00 54.66 178 SER A CA 1
ATOM 1423 C C . SER A 1 178 ? -33.415 -19.021 62.122 1.00 54.66 178 SER A C 1
ATOM 1425 O O . SER A 1 178 ? -34.410 -19.209 62.798 1.00 54.66 178 SER A O 1
ATOM 1427 N N . VAL A 1 179 ? -33.555 -18.175 61.094 1.00 54.78 179 VAL A N 1
ATOM 1428 C CA . VAL A 1 179 ? -32.827 -17.881 59.840 1.00 54.78 179 VAL A CA 1
ATOM 1429 C C . VAL A 1 179 ? -33.431 -16.552 59.322 1.00 54.78 179 VAL A C 1
ATOM 1431 O O . VAL A 1 179 ? -34.639 -16.365 59.390 1.00 54.78 179 VAL A O 1
ATOM 1434 N N . ALA A 1 180 ? -32.589 -15.544 59.084 1.00 47.91 180 ALA A N 1
ATOM 1435 C CA . ALA A 1 180 ? -32.271 -14.911 57.792 1.00 47.91 180 ALA A CA 1
ATOM 1436 C C . ALA A 1 180 ? -33.260 -13.875 57.214 1.00 47.91 180 ALA A C 1
ATOM 1438 O O . ALA A 1 180 ? -34.430 -14.161 56.986 1.00 47.91 180 ALA A O 1
ATOM 1439 N N . GLY A 1 181 ? -32.692 -12.722 56.825 1.00 46.75 181 GLY A N 1
ATOM 1440 C CA . GLY A 1 181 ? -33.141 -11.988 55.636 1.00 46.75 181 GLY A CA 1
ATOM 1441 C C . GLY A 1 181 ? -33.344 -10.476 55.765 1.00 46.75 181 GLY A C 1
ATOM 1442 O O . GLY A 1 181 ? -34.427 -10.006 55.443 1.00 46.75 181 GLY A O 1
ATOM 1443 N N . GLY A 1 182 ? -32.325 -9.706 56.170 1.00 48.47 182 GLY A N 1
ATOM 1444 C CA . GLY A 1 182 ? -32.318 -8.236 56.088 1.00 48.47 182 GLY A CA 1
ATOM 1445 C C . GLY A 1 182 ? -30.957 -7.698 55.620 1.00 48.47 182 GLY A C 1
ATOM 1446 O O . GLY A 1 182 ? -29.927 -8.058 56.181 1.00 48.47 182 GLY A O 1
ATOM 1447 N N . LEU A 1 183 ? -30.966 -6.884 54.560 1.00 54.69 183 LEU A N 1
ATOM 1448 C CA . LEU A 1 183 ? -29.851 -6.087 54.006 1.00 54.69 183 LEU A CA 1
ATOM 1449 C C . LEU A 1 183 ? -29.486 -4.904 54.951 1.00 54.69 183 LEU A C 1
ATOM 1451 O O . LEU A 1 183 ? -30.283 -4.601 55.835 1.00 54.69 183 LEU A O 1
ATOM 1455 N N . PRO A 1 184 ? -28.514 -4.024 54.623 1.00 55.50 184 PRO A N 1
ATOM 1456 C CA . PRO A 1 184 ? -27.061 -4.152 54.391 1.00 55.50 184 PRO A CA 1
ATOM 1457 C C . PRO A 1 184 ? -26.346 -3.070 55.286 1.00 55.50 184 PRO A C 1
ATOM 1459 O O . PRO A 1 184 ? -26.847 -2.838 56.381 1.00 55.50 184 PRO A O 1
ATOM 1462 N N . PRO A 1 185 ? -25.347 -2.243 54.883 1.00 52.56 185 PRO A N 1
ATOM 1463 C CA . PRO A 1 185 ? -24.060 -2.412 54.184 1.00 52.56 185 PRO A CA 1
ATOM 1464 C C . PRO A 1 185 ? -22.828 -1.815 54.963 1.00 52.56 185 PRO A C 1
ATOM 1466 O O . PRO A 1 185 ? -22.975 -1.200 56.010 1.00 52.56 185 PRO A O 1
ATOM 1469 N N . LEU A 1 186 ? -21.641 -1.857 54.321 1.00 52.00 186 LEU A N 1
ATOM 1470 C CA . LEU A 1 186 ? -20.560 -0.828 54.313 1.00 52.00 186 LEU A CA 1
ATOM 1471 C C . LEU A 1 186 ? -19.508 -0.715 55.463 1.00 52.00 186 LEU A C 1
ATOM 1473 O O . LEU A 1 186 ? -19.824 -0.376 56.595 1.00 52.00 186 LEU A O 1
ATOM 1477 N N . GLY A 1 187 ? -18.215 -0.812 55.072 1.00 40.94 187 GLY A N 1
ATOM 1478 C CA . GLY A 1 187 ? -17.012 -0.241 55.741 1.00 40.94 187 GLY A CA 1
ATOM 1479 C C . GLY A 1 187 ? -16.054 -1.275 56.376 1.00 40.94 187 GLY A C 1
ATOM 1480 O O . GLY A 1 187 ? -16.406 -1.870 57.380 1.00 40.94 187 GLY A O 1
ATOM 1481 N N . ARG A 1 188 ? -14.921 -1.693 55.765 1.00 45.09 188 ARG A N 1
ATOM 1482 C CA . ARG A 1 188 ? -13.567 -1.056 55.653 1.00 45.09 188 ARG A CA 1
ATOM 1483 C C . ARG A 1 188 ? -12.917 -0.793 57.038 1.00 45.09 188 ARG A C 1
ATOM 1485 O O . ARG A 1 188 ? -13.555 -0.132 57.835 1.00 45.09 188 ARG A O 1
ATOM 1492 N N . ALA A 1 189 ? -11.671 -1.134 57.407 1.00 42.59 189 ALA A N 1
ATOM 1493 C CA . ALA A 1 189 ? -10.551 -1.944 56.897 1.00 42.59 189 ALA A CA 1
ATOM 1494 C C . ALA A 1 189 ? -9.433 -2.018 57.985 1.00 42.59 189 ALA A C 1
ATOM 1496 O O . ALA A 1 189 ? -9.219 -0.991 58.616 1.00 42.59 189 ALA A O 1
ATOM 1497 N N . VAL A 1 190 ? -8.681 -3.146 58.055 1.00 49.41 190 VAL A N 1
ATOM 1498 C CA . VAL A 1 190 ? -7.176 -3.262 58.113 1.00 49.41 190 VAL A CA 1
ATOM 1499 C C . VAL A 1 190 ? -6.479 -2.745 59.419 1.00 49.41 190 VAL A C 1
ATOM 1501 O O . VAL A 1 190 ? -7.143 -2.006 60.137 1.00 49.41 190 VAL A O 1
ATOM 1504 N N . PRO A 1 191 ? -5.195 -3.055 59.798 1.00 50.16 191 PRO A N 1
ATOM 1505 C CA . PRO A 1 191 ? -4.087 -3.808 59.140 1.00 50.16 191 PRO A CA 1
ATOM 1506 C C . PRO A 1 191 ? -3.194 -4.779 59.986 1.00 50.16 191 PRO A C 1
ATOM 1508 O O . PRO A 1 191 ? -3.216 -4.765 61.210 1.00 50.16 191 PRO A O 1
ATOM 1511 N N . SER A 1 192 ? -2.281 -5.454 59.241 1.00 45.59 192 SER A N 1
ATOM 1512 C CA . SER A 1 192 ? -0.828 -5.746 59.492 1.00 45.59 192 SER A CA 1
ATOM 1513 C C . SER A 1 192 ? -0.428 -6.702 60.627 1.00 45.59 192 SER A C 1
ATOM 1515 O O . SER A 1 192 ? -1.049 -6.673 61.674 1.00 45.59 192 SER A O 1
ATOM 1517 N N . SER A 1 193 ? 0.630 -7.530 60.588 1.00 49.62 193 SER A N 1
ATOM 1518 C CA . SER A 1 193 ? 1.818 -7.853 59.737 1.00 49.62 193 SER A CA 1
ATOM 1519 C C . SER A 1 193 ? 2.480 -9.093 60.425 1.00 49.62 193 SER A C 1
ATOM 1521 O O . SER A 1 193 ? 2.169 -9.311 61.589 1.00 49.62 193 SER A O 1
ATOM 1523 N N . GLN A 1 194 ? 3.344 -9.971 59.877 1.00 51.25 194 GLN A N 1
ATOM 1524 C CA . GLN A 1 194 ? 4.732 -9.759 59.411 1.00 51.25 194 GLN A CA 1
ATOM 1525 C C . GLN A 1 194 ? 5.442 -11.138 59.159 1.00 51.25 194 GLN A C 1
ATOM 1527 O O . GLN A 1 194 ? 5.134 -12.071 59.890 1.00 51.25 194 GLN A O 1
ATOM 1532 N N . ALA A 1 195 ? 6.402 -11.180 58.200 1.00 42.47 195 ALA A N 1
ATOM 1533 C CA . ALA A 1 195 ? 7.691 -11.948 58.105 1.00 42.47 195 ALA A CA 1
ATOM 1534 C C . ALA A 1 195 ? 7.718 -13.517 58.120 1.00 42.47 195 ALA A C 1
ATOM 1536 O O . ALA A 1 195 ? 6.821 -14.112 58.690 1.00 42.47 195 ALA A O 1
ATOM 1537 N N . SER A 1 196 ? 8.679 -14.282 57.541 1.00 51.25 196 SER A N 1
ATOM 1538 C CA . SER A 1 196 ? 9.972 -14.019 56.849 1.00 51.25 196 SER A CA 1
ATOM 1539 C C . SER A 1 196 ? 10.573 -15.273 56.144 1.00 51.25 196 SER A C 1
ATOM 1541 O O . SER A 1 196 ? 10.577 -16.358 56.708 1.00 51.25 196 SER A O 1
ATOM 1543 N N . ASP A 1 197 ? 11.233 -15.039 54.995 1.00 44.16 197 ASP A N 1
ATOM 1544 C CA . ASP A 1 197 ? 12.499 -15.607 54.450 1.00 44.16 197 ASP A CA 1
ATOM 1545 C C . ASP A 1 197 ? 12.779 -17.117 54.223 1.00 44.16 197 ASP A C 1
ATOM 1547 O O . ASP A 1 197 ? 12.901 -17.901 55.160 1.00 44.16 197 ASP A O 1
ATOM 1551 N N . ARG A 1 198 ? 13.195 -17.455 52.975 1.00 52.75 198 ARG A N 1
ATOM 1552 C CA . ARG A 1 198 ? 14.578 -17.902 52.616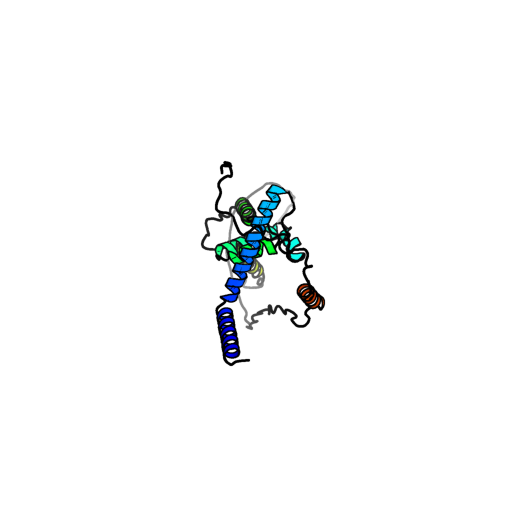 1.00 52.75 198 ARG A CA 1
ATOM 1553 C C . ARG A 1 198 ? 14.795 -18.191 51.104 1.00 52.75 198 ARG A C 1
ATOM 1555 O O . ARG A 1 198 ? 14.351 -19.199 50.576 1.00 52.75 198 ARG A O 1
ATOM 1562 N N . ARG A 1 199 ? 15.598 -17.323 50.466 1.00 44.44 199 ARG A N 1
ATOM 1563 C CA . ARG A 1 199 ? 16.813 -17.585 49.642 1.00 44.44 199 ARG A CA 1
ATOM 1564 C C . ARG A 1 199 ? 16.807 -18.670 48.532 1.00 44.44 199 ARG A C 1
ATOM 1566 O O . ARG A 1 199 ? 16.882 -19.854 48.833 1.00 44.44 199 ARG A O 1
ATOM 1573 N N . GLY A 1 200 ? 17.035 -18.249 47.273 1.00 44.22 200 GLY A N 1
ATOM 1574 C CA . GLY A 1 200 ? 17.816 -19.039 46.297 1.00 44.22 200 GLY A CA 1
ATOM 1575 C C . GLY A 1 200 ? 17.540 -18.813 44.798 1.00 44.22 200 GLY A C 1
ATOM 1576 O O . GLY A 1 200 ? 16.520 -19.257 44.298 1.00 44.22 200 GLY A O 1
ATOM 1577 N N . GLY A 1 201 ? 18.520 -18.250 44.074 1.00 41.91 201 GLY A N 1
ATOM 1578 C CA . GLY A 1 201 ? 18.874 -18.696 42.712 1.00 41.91 201 GLY A CA 1
ATOM 1579 C C . GLY A 1 201 ? 18.239 -17.987 41.508 1.00 41.91 201 GLY A C 1
ATOM 1580 O O . GLY A 1 201 ? 17.135 -18.304 41.090 1.00 41.91 201 GLY A O 1
ATOM 1581 N N . SER A 1 202 ? 19.012 -17.088 40.898 1.00 38.62 202 SER A N 1
ATOM 1582 C CA . SER A 1 202 ? 18.764 -16.422 39.612 1.00 38.62 202 SER A CA 1
ATOM 1583 C C . SER A 1 202 ? 18.947 -17.372 38.417 1.00 38.62 202 SER A C 1
ATOM 1585 O O . SER A 1 202 ? 19.886 -18.167 38.434 1.00 38.62 202 SER A O 1
ATOM 1587 N N . SER A 1 203 ? 18.130 -17.241 37.363 1.00 43.88 203 SER A N 1
ATOM 1588 C CA . SER A 1 203 ? 18.600 -17.384 35.974 1.00 43.88 203 SER A CA 1
ATOM 1589 C C . SER A 1 203 ? 17.584 -16.875 34.949 1.00 43.88 203 SER A C 1
ATOM 1591 O O . SER A 1 203 ? 16.384 -17.127 35.034 1.00 43.88 203 SER A O 1
ATOM 1593 N N . MET A 1 204 ? 18.110 -16.123 33.987 1.00 36.78 204 MET A N 1
ATOM 1594 C CA . MET A 1 204 ? 17.411 -15.379 32.945 1.00 36.78 204 MET A CA 1
ATOM 1595 C C . MET A 1 204 ? 16.867 -16.287 31.830 1.00 36.78 204 MET A C 1
ATOM 1597 O O . MET A 1 204 ? 17.519 -17.250 31.441 1.00 36.78 204 MET A O 1
ATOM 1601 N N . SER A 1 205 ? 15.719 -15.932 31.249 1.00 40.56 205 SER A N 1
ATOM 1602 C CA . SER A 1 205 ? 15.241 -16.462 29.961 1.00 40.56 205 SER A CA 1
ATOM 1603 C C . SER A 1 205 ? 14.623 -15.289 29.191 1.00 40.56 205 SER A C 1
ATOM 1605 O O . SER A 1 205 ? 13.587 -14.766 29.583 1.00 40.56 205 SER A O 1
ATOM 1607 N N . ALA A 1 206 ? 15.418 -14.591 28.380 1.00 41.91 206 ALA A N 1
ATOM 1608 C CA . ALA A 1 206 ? 15.718 -14.889 26.976 1.00 41.91 206 ALA A CA 1
ATOM 1609 C C . ALA A 1 206 ? 14.553 -14.505 26.047 1.00 41.91 206 ALA A C 1
ATOM 1611 O O . ALA A 1 206 ? 13.584 -15.234 25.866 1.00 41.91 206 ALA A O 1
ATOM 1612 N N . TYR A 1 207 ? 14.710 -13.313 25.471 1.00 35.28 207 TYR A N 1
ATOM 1613 C CA . TYR A 1 207 ? 14.028 -12.760 24.309 1.00 35.28 207 TYR A CA 1
ATOM 1614 C C . TYR A 1 207 ? 13.659 -13.833 23.265 1.00 35.28 207 TYR A C 1
ATOM 1616 O O . TYR A 1 207 ? 14.546 -14.394 22.623 1.00 35.28 207 TYR A O 1
ATOM 1624 N N . ARG A 1 208 ? 12.362 -14.078 23.039 1.00 40.09 208 ARG A N 1
ATOM 1625 C CA . ARG A 1 208 ? 11.877 -14.690 21.792 1.00 40.09 208 ARG A CA 1
ATOM 1626 C C . ARG A 1 208 ? 11.504 -13.574 20.826 1.00 40.09 208 ARG A C 1
ATOM 1628 O O . ARG A 1 208 ? 10.456 -12.950 20.943 1.00 40.09 208 ARG A O 1
ATOM 1635 N N . LYS A 1 209 ? 12.433 -13.291 19.919 1.00 42.12 209 LYS A N 1
ATOM 1636 C CA . LYS A 1 209 ? 12.204 -12.538 18.691 1.00 42.12 209 LYS A CA 1
ATOM 1637 C C . LYS A 1 209 ? 11.745 -13.572 17.666 1.00 42.12 209 LYS A C 1
ATOM 1639 O O . LYS A 1 209 ? 12.583 -14.252 17.092 1.00 42.12 209 LYS A O 1
ATOM 1644 N N . ASP A 1 210 ? 10.433 -13.759 17.555 1.00 46.09 210 ASP A N 1
ATOM 1645 C CA . ASP A 1 210 ? 9.850 -14.664 16.567 1.00 46.09 210 ASP A CA 1
ATOM 1646 C C . ASP A 1 210 ? 10.031 -14.072 15.160 1.00 46.09 210 ASP A C 1
ATOM 1648 O O . ASP A 1 210 ? 9.681 -12.922 14.879 1.00 46.09 210 ASP A O 1
ATOM 1652 N N . ASP A 1 211 ? 10.652 -14.875 14.301 1.00 36.38 211 ASP A N 1
ATOM 1653 C CA . ASP A 1 211 ? 10.965 -14.597 12.909 1.00 36.38 211 ASP A CA 1
ATOM 1654 C C . ASP A 1 211 ? 9.689 -14.502 12.054 1.00 36.38 211 ASP A C 1
ATOM 1656 O O . ASP A 1 211 ? 9.142 -15.509 11.608 1.00 36.38 211 ASP A O 1
ATOM 1660 N N . TYR A 1 212 ? 9.236 -13.286 11.739 1.00 40.56 212 TYR A N 1
ATOM 1661 C CA . TYR A 1 212 ? 8.259 -13.059 10.666 1.00 40.56 212 TYR A CA 1
ATOM 1662 C C . TYR A 1 212 ? 8.968 -13.028 9.306 1.00 40.56 212 TYR A C 1
ATOM 1664 O O . TYR A 1 212 ? 9.073 -11.989 8.655 1.00 40.56 212 TYR A O 1
ATOM 1672 N N . ASN A 1 213 ? 9.493 -14.177 8.880 1.00 41.50 213 ASN A N 1
ATOM 1673 C CA . ASN A 1 213 ? 10.009 -14.357 7.528 1.00 41.50 213 ASN A CA 1
ATOM 1674 C C . ASN A 1 213 ? 8.868 -14.838 6.620 1.00 41.50 213 ASN A C 1
ATOM 1676 O O . ASN A 1 213 ? 8.619 -16.038 6.506 1.00 41.50 213 ASN A O 1
ATOM 1680 N N . TRP A 1 214 ? 8.160 -13.904 5.978 1.00 49.66 214 TRP A N 1
ATOM 1681 C CA . TRP A 1 214 ? 7.249 -14.224 4.878 1.00 49.66 214 TRP A CA 1
ATOM 1682 C C . TRP A 1 214 ? 8.073 -14.738 3.696 1.00 49.66 214 TRP A C 1
ATOM 1684 O O . TRP A 1 214 ? 8.528 -13.969 2.848 1.00 49.66 214 TRP A O 1
ATOM 1694 N N . ARG A 1 215 ? 8.291 -16.054 3.652 1.00 43.56 215 ARG A N 1
ATOM 1695 C CA . ARG A 1 215 ? 8.753 -16.740 2.449 1.00 43.56 215 ARG A CA 1
ATOM 1696 C C . ARG A 1 215 ? 7.665 -16.591 1.385 1.00 43.56 215 ARG A C 1
ATOM 1698 O O . ARG A 1 215 ? 6.695 -17.336 1.378 1.00 43.56 215 ARG A O 1
ATOM 1705 N N . TYR A 1 216 ? 7.822 -15.601 0.510 1.00 46.94 216 TYR A N 1
ATOM 1706 C CA . TYR A 1 216 ? 7.322 -15.722 -0.852 1.00 46.94 216 TYR A CA 1
ATOM 1707 C C . TYR A 1 216 ? 8.104 -16.880 -1.466 1.00 46.94 216 TYR A C 1
ATOM 1709 O O . TYR A 1 216 ? 9.302 -16.730 -1.712 1.00 46.94 216 TYR A O 1
ATOM 1717 N N . ASP A 1 217 ? 7.458 -18.035 -1.636 1.00 41.66 217 ASP A N 1
ATOM 1718 C CA . ASP A 1 217 ? 7.946 -19.058 -2.557 1.00 41.66 217 ASP A CA 1
ATOM 1719 C C . ASP A 1 217 ? 8.083 -18.377 -3.920 1.00 41.66 217 ASP A C 1
ATOM 1721 O O . ASP A 1 217 ? 7.107 -18.007 -4.570 1.00 41.66 217 ASP A O 1
ATOM 1725 N N . ARG A 1 218 ? 9.331 -18.049 -4.255 1.00 49.44 218 ARG A N 1
ATOM 1726 C CA . ARG A 1 218 ? 9.726 -17.275 -5.435 1.00 49.44 218 ARG A CA 1
ATOM 1727 C C . ARG A 1 218 ? 10.063 -18.187 -6.613 1.00 49.44 218 ARG A C 1
ATOM 1729 O O . ARG A 1 218 ? 10.379 -17.691 -7.689 1.00 49.44 218 ARG A O 1
ATOM 1736 N N . ASP A 1 219 ? 9.960 -19.493 -6.405 1.00 45.66 219 ASP A N 1
ATOM 1737 C CA . ASP A 1 219 ? 10.434 -20.525 -7.311 1.00 45.66 219 ASP A CA 1
ATOM 1738 C C . ASP A 1 219 ? 9.265 -21.424 -7.725 1.00 45.66 219 ASP A C 1
ATOM 1740 O O . ASP A 1 219 ? 9.259 -22.601 -7.412 1.00 45.66 219 ASP A O 1
ATOM 1744 N N . GLU A 1 220 ? 8.247 -20.833 -8.361 1.00 49.91 220 GLU A N 1
ATOM 1745 C CA . GLU A 1 220 ? 7.306 -21.474 -9.300 1.00 49.91 220 GLU A CA 1
ATOM 1746 C C . GLU A 1 220 ? 6.254 -20.425 -9.701 1.00 49.91 220 GLU A C 1
ATOM 1748 O O . GLU A 1 220 ? 5.182 -20.305 -9.111 1.00 49.91 220 GLU A O 1
ATOM 1753 N N . LEU A 1 221 ? 6.578 -19.587 -10.694 1.00 58.22 221 LEU A N 1
ATOM 1754 C CA . LEU A 1 221 ? 5.544 -18.833 -11.408 1.00 58.22 221 LEU A CA 1
ATOM 1755 C C . LEU A 1 221 ? 4.653 -19.871 -12.111 1.00 58.22 221 LEU A C 1
ATOM 1757 O O . LEU A 1 221 ? 5.183 -20.598 -12.954 1.00 58.22 221 LEU A O 1
ATOM 1761 N N . PRO A 1 222 ? 3.347 -19.961 -11.787 1.00 71.62 222 PRO A N 1
ATOM 1762 C CA . PRO A 1 222 ? 2.450 -20.915 -12.426 1.00 71.62 222 PRO A CA 1
ATOM 1763 C C . PRO A 1 222 ? 2.503 -20.712 -13.938 1.00 71.62 222 PRO A C 1
ATOM 1765 O O . PRO A 1 222 ? 2.426 -19.569 -14.404 1.00 71.62 222 PRO A O 1
ATOM 1768 N N . GLU A 1 223 ? 2.626 -21.800 -14.698 1.00 69.06 223 GLU A N 1
ATOM 1769 C CA . GLU A 1 223 ? 2.632 -21.789 -16.169 1.00 69.06 223 GLU A CA 1
ATOM 1770 C C . GLU A 1 223 ? 1.451 -20.978 -16.732 1.00 69.06 223 GLU A C 1
ATOM 1772 O O . GLU A 1 223 ? 1.601 -20.286 -17.737 1.00 69.06 223 GLU A O 1
ATOM 1777 N N . ASP A 1 224 ? 0.337 -20.928 -15.996 1.00 71.06 224 ASP A N 1
ATOM 1778 C CA . ASP A 1 224 ? -0.848 -20.115 -16.272 1.00 71.06 224 ASP A CA 1
ATOM 1779 C C . ASP A 1 224 ? -0.557 -18.605 -16.408 1.00 71.06 224 ASP A C 1
ATOM 1781 O O . ASP A 1 224 ? -1.138 -17.941 -17.267 1.00 71.06 224 ASP A O 1
ATOM 1785 N N . ILE A 1 225 ? 0.358 -18.034 -15.611 1.00 69.75 225 ILE A N 1
ATOM 1786 C CA . ILE A 1 225 ? 0.715 -16.600 -15.672 1.00 69.75 225 ILE A CA 1
ATOM 1787 C C . ILE A 1 225 ? 1.601 -16.312 -16.890 1.00 69.75 225 ILE A C 1
ATOM 1789 O O . ILE A 1 225 ? 1.454 -15.272 -17.544 1.00 69.75 225 ILE A O 1
ATOM 1793 N N . ILE A 1 226 ? 2.502 -17.237 -17.225 1.00 73.94 226 ILE A N 1
ATOM 1794 C CA . ILE A 1 226 ? 3.344 -17.145 -18.425 1.00 73.94 226 ILE A CA 1
ATOM 1795 C C . ILE A 1 226 ? 2.463 -17.291 -19.671 1.00 73.94 226 ILE A C 1
ATOM 1797 O O . ILE A 1 226 ? 2.582 -16.506 -20.614 1.00 73.94 226 ILE A O 1
ATOM 1801 N N . GLN A 1 227 ? 1.513 -18.226 -19.645 1.00 76.94 227 GLN A N 1
ATOM 1802 C CA . GLN A 1 227 ? 0.564 -18.452 -20.725 1.00 76.94 227 GLN A CA 1
ATOM 1803 C C . GLN A 1 227 ? -0.374 -17.253 -20.910 1.00 76.94 227 GLN A C 1
ATOM 1805 O O . GLN A 1 227 ? -0.532 -16.790 -22.039 1.00 76.94 227 GLN A O 1
ATOM 1810 N N . ALA A 1 228 ? -0.901 -16.668 -19.828 1.00 69.81 228 ALA A N 1
ATOM 1811 C CA . ALA A 1 228 ? -1.703 -15.443 -19.886 1.00 69.81 228 ALA A CA 1
ATOM 1812 C C . ALA A 1 228 ? -0.910 -14.243 -20.433 1.00 69.81 228 ALA A C 1
ATOM 1814 O O . ALA A 1 228 ? -1.422 -13.493 -21.267 1.00 69.81 228 ALA A O 1
ATOM 1815 N N . SER A 1 229 ? 0.357 -14.092 -20.032 1.00 67.19 229 SER A N 1
ATOM 1816 C CA . SER A 1 229 ? 1.241 -13.044 -20.564 1.00 67.19 229 SER A CA 1
ATOM 1817 C C . SER A 1 229 ? 1.485 -13.229 -22.067 1.00 67.19 229 SER A C 1
ATOM 1819 O O . SER A 1 229 ? 1.368 -12.275 -22.833 1.00 67.19 229 SER A O 1
ATOM 1821 N N . SER A 1 230 ? 1.725 -14.469 -22.511 1.00 70.75 230 SER A N 1
ATOM 1822 C CA . SER A 1 230 ? 1.911 -14.791 -23.933 1.00 70.75 230 SER A CA 1
ATOM 1823 C C . SER A 1 230 ? 0.632 -14.622 -24.767 1.00 70.75 230 SER A C 1
ATOM 1825 O O . SER A 1 230 ? 0.700 -14.254 -25.940 1.00 70.75 230 SER A O 1
ATOM 1827 N N . ALA A 1 231 ? -0.546 -14.852 -24.178 1.00 71.62 231 ALA A N 1
ATOM 1828 C CA . ALA A 1 231 ? -1.830 -14.639 -24.840 1.00 71.62 231 ALA A CA 1
ATOM 1829 C C . ALA A 1 231 ? -2.120 -13.142 -25.037 1.00 71.62 231 ALA A C 1
ATOM 1831 O O . ALA A 1 231 ? -2.619 -12.749 -26.091 1.00 71.62 231 ALA A O 1
ATOM 1832 N N . LEU A 1 232 ? -1.751 -12.304 -24.061 1.00 66.19 232 LEU A N 1
ATOM 1833 C CA . LEU A 1 232 ? -1.848 -10.846 -24.173 1.00 66.19 232 LEU A CA 1
ATOM 1834 C C . LEU A 1 232 ? -0.894 -10.273 -25.228 1.00 66.19 232 LEU A C 1
ATOM 1836 O O . LEU A 1 232 ? -1.281 -9.365 -25.959 1.00 66.19 232 LEU A O 1
ATOM 1840 N N . GLU A 1 233 ? 0.318 -10.820 -25.354 1.00 63.25 233 GLU A N 1
ATOM 1841 C CA . GLU A 1 233 ? 1.295 -10.374 -26.360 1.00 63.25 233 GLU A CA 1
ATOM 1842 C C . GLU A 1 233 ? 0.884 -10.750 -27.800 1.00 63.25 233 GLU A C 1
ATOM 1844 O O . GLU A 1 233 ? 1.213 -10.035 -28.746 1.00 63.25 233 GLU A O 1
ATOM 1849 N N . ASN A 1 234 ? 0.098 -11.821 -27.974 1.00 63.75 234 ASN A N 1
ATOM 1850 C CA . ASN A 1 234 ? -0.361 -12.313 -29.280 1.00 63.75 234 ASN A CA 1
ATOM 1851 C C . ASN A 1 234 ? -1.772 -11.853 -29.687 1.00 63.75 234 ASN A C 1
ATOM 1853 O O . ASN A 1 234 ? -2.280 -12.287 -30.726 1.00 63.75 234 ASN A O 1
ATOM 1857 N N . LEU A 1 235 ? -2.413 -10.963 -28.922 1.00 58.47 235 LEU A N 1
ATOM 1858 C CA . LEU A 1 235 ? -3.677 -10.340 -29.320 1.00 58.47 235 LEU A CA 1
ATOM 1859 C C . LEU A 1 235 ? -3.444 -9.385 -30.503 1.00 58.47 235 LEU A C 1
ATOM 1861 O O . LEU A 1 235 ? -3.294 -8.172 -30.356 1.00 58.47 235 LEU A O 1
ATOM 1865 N N . GLN A 1 236 ? -3.452 -9.939 -31.718 1.00 57.00 236 GLN A N 1
ATOM 1866 C CA . GLN A 1 236 ? -3.674 -9.165 -32.932 1.00 57.00 236 GLN A CA 1
ATOM 1867 C C . GLN A 1 236 ? -5.105 -8.631 -32.888 1.00 57.00 236 GLN A C 1
ATOM 1869 O O . GLN A 1 236 ? -6.051 -9.319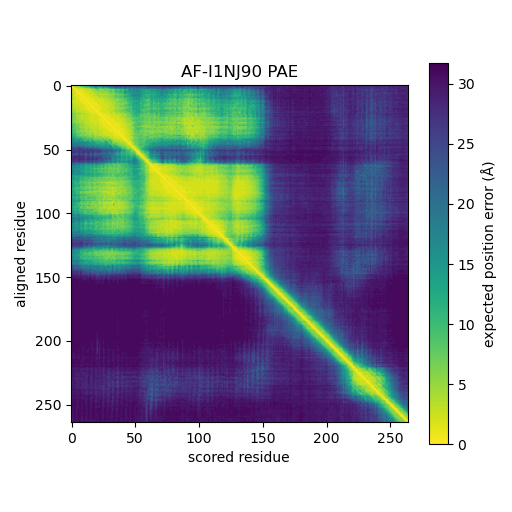 -33.267 1.00 57.00 236 GLN A O 1
ATOM 1874 N N . LEU A 1 237 ? -5.260 -7.396 -32.408 1.00 50.34 237 LEU A N 1
ATOM 1875 C CA . LEU A 1 237 ? -6.507 -6.653 -32.530 1.00 50.34 237 LEU A CA 1
ATOM 1876 C C . LEU A 1 237 ? -6.871 -6.584 -34.018 1.00 50.34 237 LEU A C 1
ATOM 1878 O O . LEU A 1 237 ? -6.195 -5.928 -34.819 1.00 50.34 237 LEU A O 1
ATOM 1882 N N . ASP A 1 238 ? -7.904 -7.348 -34.371 1.00 43.56 238 ASP A N 1
ATOM 1883 C CA . ASP A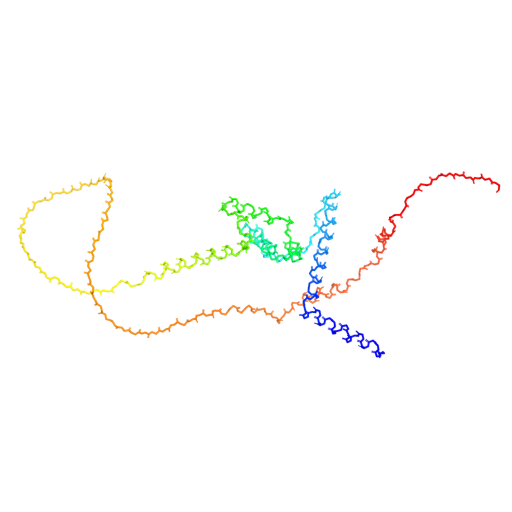 1 238 ? -8.420 -7.500 -35.722 1.00 43.56 238 ASP A CA 1
ATOM 1884 C C . ASP A 1 238 ? -8.643 -6.123 -36.364 1.00 43.56 238 ASP A C 1
ATOM 1886 O O . ASP A 1 238 ? -9.069 -5.152 -35.730 1.00 43.56 238 ASP A O 1
ATOM 1890 N N . ARG A 1 239 ? -8.337 -6.030 -37.659 1.00 50.91 239 ARG A N 1
ATOM 1891 C CA . ARG A 1 239 ? -8.216 -4.788 -38.444 1.00 50.91 239 ARG A CA 1
ATOM 1892 C C . ARG A 1 239 ? -9.528 -3.993 -38.598 1.00 50.91 239 ARG A C 1
ATOM 1894 O O . ARG A 1 239 ? -9.557 -3.031 -39.363 1.00 50.91 239 ARG A O 1
ATOM 1901 N N . LYS A 1 240 ? -10.594 -4.334 -37.871 1.00 49.44 240 LYS A N 1
ATOM 1902 C CA . LYS A 1 240 ? -11.921 -3.702 -37.940 1.00 49.44 240 LYS A CA 1
ATOM 1903 C C . LYS A 1 240 ? -12.132 -2.502 -37.008 1.00 49.44 240 LYS A C 1
ATOM 1905 O O . LYS A 1 240 ? -13.070 -1.749 -37.241 1.00 49.44 240 LYS A O 1
ATOM 1910 N N . ALA A 1 241 ? -11.250 -2.236 -36.041 1.00 50.31 241 ALA A N 1
ATOM 1911 C CA . ALA A 1 241 ? -11.379 -1.063 -35.158 1.00 50.31 241 ALA A CA 1
ATOM 1912 C C . ALA A 1 241 ? -10.894 0.271 -35.777 1.00 50.31 241 ALA A C 1
ATOM 1914 O O . ALA A 1 241 ? -11.086 1.335 -35.196 1.00 50.31 241 ALA A O 1
ATOM 1915 N N . ARG A 1 242 ? -10.286 0.254 -36.973 1.00 51.22 242 ARG A N 1
ATOM 1916 C CA . ARG A 1 242 ? -9.699 1.460 -37.598 1.00 51.22 242 ARG A CA 1
ATOM 1917 C C . ARG A 1 242 ? -10.708 2.490 -38.120 1.00 51.22 242 ARG A C 1
ATOM 1919 O O . ARG A 1 242 ? -10.288 3.573 -38.508 1.00 51.22 242 ARG A O 1
ATOM 1926 N N . ASN A 1 243 ? -12.008 2.199 -38.094 1.00 46.19 243 ASN A N 1
ATOM 1927 C CA . ASN A 1 243 ? -13.030 3.087 -38.659 1.00 46.19 243 ASN A CA 1
ATOM 1928 C C . ASN A 1 24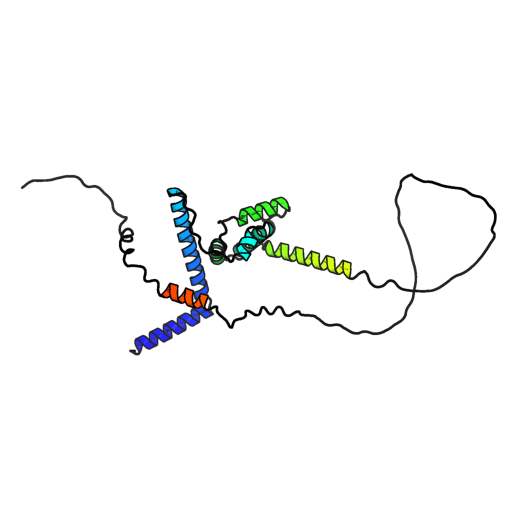3 ? -13.771 3.960 -37.631 1.00 46.19 243 ASN A C 1
ATOM 1930 O O . ASN A 1 243 ? -14.675 4.684 -38.027 1.00 46.19 243 ASN A O 1
ATOM 1934 N N . LEU A 1 244 ? -13.406 3.933 -36.342 1.00 46.47 244 LEU A N 1
ATOM 1935 C CA . LEU A 1 244 ? -14.121 4.702 -35.306 1.00 46.47 244 LEU A CA 1
ATOM 1936 C C . LEU A 1 244 ? -13.318 5.857 -34.687 1.00 46.47 244 LEU A C 1
ATOM 1938 O O . LEU A 1 244 ? -13.796 6.503 -33.762 1.00 46.47 244 LEU A O 1
ATOM 1942 N N . THR A 1 245 ? -12.125 6.185 -35.197 1.00 44.03 245 THR A N 1
ATOM 1943 C CA . THR A 1 245 ? -11.283 7.235 -34.591 1.00 44.03 245 THR A CA 1
ATOM 1944 C C . THR A 1 245 ? -10.741 8.230 -35.625 1.00 44.03 245 THR A C 1
ATOM 1946 O O . THR A 1 245 ? -9.536 8.332 -35.847 1.00 44.03 245 THR A O 1
ATOM 1949 N N . SER A 1 246 ? -11.619 8.995 -36.273 1.00 46.84 246 SER A N 1
ATOM 1950 C CA . SER A 1 246 ? -11.222 10.220 -36.996 1.00 46.84 246 SER A CA 1
ATOM 1951 C C . SER A 1 246 ? -11.875 11.495 -36.450 1.00 46.84 246 SER A C 1
ATOM 1953 O O . SER A 1 246 ? -11.596 12.574 -36.956 1.00 46.84 246 SER A O 1
ATOM 1955 N N . SER A 1 247 ? -12.678 11.412 -35.383 1.00 44.44 247 SER A N 1
ATOM 1956 C CA . SER A 1 247 ? -13.481 12.545 -34.889 1.00 44.44 247 SER A CA 1
ATOM 1957 C C . SER A 1 247 ? -12.740 13.563 -34.003 1.00 44.44 247 SER A C 1
ATOM 1959 O O . SER A 1 247 ? -13.322 14.574 -33.631 1.00 44.44 247 SER A O 1
ATOM 1961 N N . TRP A 1 248 ? -11.465 13.354 -33.662 1.00 44.22 248 TRP A N 1
ATOM 1962 C CA . TRP A 1 248 ? -10.746 14.225 -32.709 1.00 44.22 248 TRP A CA 1
ATOM 1963 C C . TRP A 1 248 ? -9.895 15.323 -33.362 1.00 44.22 248 TRP A C 1
ATOM 1965 O O . TRP A 1 248 ? -9.110 15.998 -32.700 1.00 44.22 248 TRP A O 1
ATOM 1975 N N . ARG A 1 249 ? -10.033 15.522 -34.675 1.00 51.16 249 ARG A N 1
ATOM 1976 C CA . ARG A 1 249 ? -9.424 16.643 -35.396 1.00 51.16 249 ARG A CA 1
ATOM 1977 C C . ARG A 1 249 ? -10.560 17.455 -36.012 1.00 51.16 249 ARG A C 1
ATOM 1979 O O . ARG A 1 249 ? -11.224 16.941 -36.898 1.00 51.16 249 ARG A O 1
ATOM 1986 N N . HIS A 1 250 ? -10.729 18.692 -35.541 1.00 40.34 250 HIS A N 1
ATOM 1987 C CA . HIS A 1 250 ? -11.703 19.716 -35.964 1.00 40.34 250 HIS A CA 1
ATOM 1988 C C . HIS A 1 250 ? -12.923 19.902 -35.051 1.00 40.34 250 HIS A C 1
ATOM 1990 O O . HIS A 1 250 ? -14.016 19.423 -35.315 1.00 40.34 250 HIS A O 1
ATOM 1996 N N . ALA A 1 251 ? -12.733 20.726 -34.021 1.00 41.31 251 ALA A N 1
ATOM 1997 C CA . ALA A 1 251 ? -13.779 21.586 -33.483 1.00 41.31 251 ALA A CA 1
ATOM 1998 C C . ALA A 1 251 ? -13.166 22.985 -33.328 1.00 41.31 251 ALA A C 1
ATOM 2000 O O . ALA A 1 251 ? -12.239 23.165 -32.541 1.00 41.31 251 ALA A O 1
ATOM 2001 N N . GLY A 1 252 ? -13.620 23.937 -34.142 1.00 42.78 252 GLY A N 1
ATOM 2002 C CA . GLY A 1 252 ? -13.150 25.323 -34.109 1.00 42.78 252 GLY A CA 1
ATOM 2003 C C . GLY A 1 252 ? -13.028 25.954 -35.491 1.00 42.78 252 GLY A C 1
ATOM 2004 O O . GLY A 1 252 ? -11.918 26.228 -35.922 1.00 42.78 252 GLY A O 1
ATOM 2005 N N . ASP A 1 253 ? -14.129 26.090 -36.225 1.00 42.22 253 ASP A N 1
ATOM 2006 C CA . ASP A 1 253 ? -14.709 27.412 -36.496 1.00 42.22 253 ASP A CA 1
ATOM 2007 C C . ASP A 1 253 ? -16.017 27.220 -37.268 1.00 42.22 253 ASP A C 1
ATOM 2009 O O . ASP A 1 253 ? -16.064 26.534 -38.290 1.00 42.22 253 ASP A O 1
ATOM 2013 N N . GLY A 1 254 ? -17.101 27.758 -36.720 1.00 46.00 254 GLY A N 1
ATOM 2014 C CA . GLY A 1 254 ? -18.404 27.761 -37.365 1.00 46.00 254 GLY A CA 1
ATOM 2015 C C . GLY A 1 254 ? -18.581 29.012 -38.217 1.00 46.00 254 GLY A C 1
ATOM 2016 O O . GLY A 1 254 ? -17.992 30.045 -37.926 1.00 46.00 254 GLY A O 1
ATOM 2017 N N . ILE A 1 255 ? -19.439 28.917 -39.230 1.00 44.59 255 ILE A N 1
ATOM 2018 C CA . ILE A 1 255 ? -20.589 29.804 -39.483 1.00 44.59 255 ILE A CA 1
ATOM 2019 C C . ILE A 1 255 ? -21.011 29.623 -40.947 1.00 44.59 255 ILE A C 1
ATOM 2021 O O . ILE A 1 255 ? -20.332 30.046 -41.874 1.00 44.59 255 ILE A O 1
ATOM 2025 N N . ASN A 1 256 ? -22.144 28.933 -41.067 1.00 47.12 256 ASN A N 1
ATOM 2026 C CA . ASN A 1 256 ? -23.263 29.081 -41.993 1.00 47.12 256 ASN A CA 1
ATOM 2027 C C . ASN A 1 256 ? -23.013 29.422 -43.469 1.00 47.12 256 ASN A C 1
ATOM 2029 O O . ASN A 1 256 ? -22.610 30.520 -43.845 1.00 47.12 256 ASN A O 1
ATOM 2033 N N . GLU A 1 257 ? -23.435 28.451 -44.274 1.00 45.84 257 GLU A N 1
ATOM 2034 C CA . GLU A 1 257 ? -23.924 28.560 -45.642 1.00 45.84 257 GLU A CA 1
ATOM 2035 C C . GLU A 1 257 ? -25.035 29.615 -45.777 1.00 45.84 257 GLU A C 1
ATOM 2037 O O . GLU A 1 257 ? -25.852 29.767 -44.867 1.00 45.84 257 GLU A O 1
ATOM 2042 N N . ASP A 1 258 ? -25.048 30.284 -46.933 1.00 51.53 258 ASP A N 1
ATOM 2043 C CA . ASP A 1 258 ? -26.207 30.689 -47.751 1.00 51.53 258 ASP A CA 1
ATOM 2044 C C . ASP A 1 258 ? -25.949 32.071 -48.373 1.00 51.53 258 ASP A C 1
ATOM 2046 O O . ASP A 1 258 ? -25.949 33.079 -47.674 1.00 51.53 258 ASP A O 1
ATOM 2050 N N . ASP A 1 259 ? -25.633 32.106 -49.671 1.00 50.31 259 ASP A N 1
ATOM 2051 C CA . ASP A 1 259 ? -26.351 32.937 -50.650 1.00 50.31 259 ASP A CA 1
ATOM 2052 C C . ASP A 1 259 ? -25.767 32.700 -52.055 1.00 50.31 259 ASP A C 1
ATOM 2054 O O . ASP A 1 259 ? -24.555 32.769 -52.289 1.00 50.31 259 ASP A O 1
ATOM 2058 N N . GLY A 1 260 ? -26.649 32.385 -52.999 1.00 47.00 260 GLY A N 1
ATOM 2059 C CA . GLY A 1 260 ? -26.313 32.109 -54.386 1.00 47.00 260 GLY A CA 1
ATOM 2060 C C . GLY A 1 260 ? -26.028 33.378 -55.186 1.00 47.00 260 GLY A C 1
ATOM 2061 O O . GLY A 1 260 ? -26.675 34.406 -55.014 1.00 47.00 260 GLY A O 1
ATOM 2062 N N . ARG A 1 261 ? -25.107 33.281 -56.149 1.00 51.97 261 ARG A N 1
ATOM 2063 C CA . ARG A 1 261 ? -25.075 34.166 -57.321 1.00 51.97 261 ARG A CA 1
ATOM 2064 C C . ARG A 1 261 ? -24.641 33.396 -58.558 1.00 51.97 261 ARG A C 1
ATOM 2066 O O . ARG A 1 261 ? -23.453 33.202 -58.796 1.00 51.97 261 ARG A O 1
ATOM 2073 N N . ASP A 1 262 ? -25.632 33.041 -59.366 1.00 50.69 262 ASP A N 1
ATOM 2074 C CA . ASP A 1 262 ? -25.510 33.138 -60.817 1.00 50.69 262 ASP A CA 1
ATOM 2075 C C . ASP A 1 262 ? -25.327 34.618 -61.187 1.00 50.69 262 ASP A C 1
ATOM 2077 O O . ASP A 1 262 ? -26.056 35.463 -60.670 1.00 50.69 262 ASP A O 1
ATOM 2081 N N . HIS A 1 263 ? -24.363 34.931 -62.058 1.00 50.47 263 HIS A N 1
ATOM 2082 C CA . HIS A 1 263 ? -24.507 35.890 -63.161 1.00 50.47 263 HIS A CA 1
ATOM 2083 C C . HIS A 1 263 ? -23.187 36.037 -63.946 1.00 50.47 263 HIS A C 1
ATOM 2085 O O . HIS A 1 263 ? -22.203 36.550 -63.416 1.00 50.47 263 HIS A O 1
ATOM 2091 N N . VAL A 1 264 ? -23.296 35.709 -65.245 1.00 52.59 264 VAL A N 1
ATOM 2092 C CA . VAL A 1 264 ? -22.399 35.968 -66.399 1.00 52.59 264 VAL A CA 1
ATOM 2093 C C . VAL A 1 264 ? -21.239 34.998 -66.611 1.00 52.59 264 VAL A C 1
ATOM 2095 O O . VAL A 1 264 ? -20.321 34.934 -65.771 1.00 52.59 264 VAL A O 1
#

Radius of gyration: 38.21 Å; Cα contacts (8 Å, |Δi|>4): 107; chains: 1; bounding box: 62×60×148 Å

InterPro domains:
  IPR006594 LIS1 homology motif [PF16045] (78-103)
  IPR006594 LIS1 homology motif [PS50896] (73-105)

pLDDT: mean 71.23, std 21.18, range [35.28, 97.31]

Foldseek 3Di:
DPVVVVVVVVVVVVVVVVCVVVCVVVVVVLQVLLVVLVVQVVVQVVCCVPPVDDRDLQAADDVVLVVLCVDLVSVQVVLLVLQVCVLVVVVSCSSNVCSNHVHDPPSSVVSVVVVCVVPVNDPPPPSVDRPVVVVVVVVVVVVVVVVVVVVPPDDDDDDDDDDDDDDDDDDDDDDDDDDDDDDDDDDDDDDDDDDDDDDDDDDDDDDDPDDPPPPPVPPDDDVVVVVVVVVVVPPPPPPPVVPPPPPPPDDDDDDDDDDDDDDD

Sequence (264 aa):
MDDYTREMMDLKTLVTRTLEKKGVLARIRAELRASVFEAIEEEDHVIEKEQALPPALLGSCNDRAKQLHASPPGRLLSAMICEYLDWAQLSHTLKVYLPECNLEKDFWKTELKEFSAKNGYDLNRNRDSPLLLDVLEGFLKLENLSQARASGRRFTTSEADPLPNSESRNPRRHSSSSVAGGLPPLGRAVPSSQASDRRGGSSMSAYRKDDYNWRYDRDELPEDIIQASSALENLQLDRKARNLTSSWRHAGDGINEDDGRDHV